Protein AF-A0A7S6N6P1-F1 (afdb_monomer_lite)

Structure (mmCIF, N/CA/C/O backbone):
data_AF-A0A7S6N6P1-F1
#
_entry.id   AF-A0A7S6N6P1-F1
#
loop_
_atom_site.group_PDB
_atom_site.id
_atom_site.type_symbol
_atom_site.label_atom_id
_atom_site.label_alt_id
_atom_site.label_comp_id
_atom_site.label_asym_id
_atom_site.label_entity_id
_atom_site.label_seq_id
_atom_site.pdbx_PDB_ins_code
_atom_site.Cartn_x
_atom_site.Cartn_y
_atom_site.Cartn_z
_atom_site.occupancy
_atom_site.B_iso_or_equiv
_atom_site.auth_seq_id
_atom_site.auth_comp_id
_atom_site.auth_asym_id
_atom_site.auth_atom_id
_atom_site.pdbx_PDB_model_num
ATOM 1 N N . MET A 1 1 ? 64.534 -23.344 -8.622 1.00 51.28 1 MET A N 1
ATOM 2 C CA . MET A 1 1 ? 63.284 -22.681 -8.185 1.00 51.28 1 MET A CA 1
ATOM 3 C C . MET A 1 1 ? 62.835 -21.665 -9.248 1.00 51.28 1 MET A C 1
ATOM 5 O O . MET A 1 1 ? 62.807 -20.479 -8.975 1.00 51.28 1 MET A O 1
ATOM 9 N N . GLN A 1 2 ? 62.538 -22.111 -10.480 1.00 52.94 2 GLN A N 1
ATOM 10 C CA . GLN A 1 2 ? 62.292 -21.199 -11.623 1.00 52.94 2 GLN A CA 1
ATOM 11 C C . GLN A 1 2 ? 61.165 -21.629 -12.586 1.00 52.94 2 GLN A C 1
ATOM 13 O O . GLN A 1 2 ? 60.888 -20.918 -13.539 1.00 52.94 2 GLN A O 1
ATOM 18 N N . TYR A 1 3 ? 60.455 -22.734 -12.321 1.00 47.97 3 TYR A N 1
ATOM 19 C CA . TYR A 1 3 ? 59.399 -23.247 -13.218 1.00 47.97 3 TYR A CA 1
ATOM 20 C C . TYR A 1 3 ? 57.965 -23.124 -12.672 1.00 47.97 3 TYR A C 1
ATOM 22 O O . TYR A 1 3 ? 57.020 -23.546 -13.329 1.00 47.97 3 TYR A O 1
ATOM 30 N N . ARG A 1 4 ? 57.766 -22.535 -11.482 1.00 48.69 4 ARG A N 1
ATOM 31 C CA . ARG A 1 4 ? 56.429 -22.423 -10.860 1.00 48.69 4 ARG A CA 1
ATOM 32 C C . ARG A 1 4 ? 55.654 -21.151 -11.230 1.00 48.69 4 ARG A C 1
ATOM 34 O O . ARG A 1 4 ? 54.441 -21.137 -11.074 1.00 48.69 4 ARG A O 1
ATOM 41 N N . SER A 1 5 ? 56.311 -20.123 -11.770 1.00 51.84 5 SER A N 1
ATOM 42 C CA . SER A 1 5 ? 55.660 -18.834 -12.067 1.00 51.84 5 SER A CA 1
ATOM 43 C C . SER A 1 5 ? 55.036 -18.751 -13.468 1.00 51.84 5 SER A C 1
ATOM 45 O O . SER A 1 5 ? 54.103 -17.982 -13.668 1.00 51.84 5 SER A O 1
ATOM 47 N N . ALA A 1 6 ? 55.491 -19.563 -14.430 1.00 49.00 6 ALA A N 1
ATOM 48 C CA . ALA A 1 6 ? 54.965 -19.537 -15.801 1.00 49.00 6 ALA A CA 1
ATOM 49 C C . ALA A 1 6 ? 53.585 -20.215 -15.933 1.00 49.00 6 ALA A C 1
ATOM 51 O O . ALA A 1 6 ? 52.746 -19.767 -16.710 1.00 49.00 6 ALA A O 1
ATOM 52 N N . PHE A 1 7 ? 53.311 -21.251 -15.129 1.00 46.47 7 PHE A N 1
ATOM 53 C CA . PHE A 1 7 ? 52.028 -21.966 -15.156 1.00 46.47 7 PHE A CA 1
ATOM 54 C C . PHE A 1 7 ? 50.865 -21.163 -14.549 1.00 46.47 7 PHE A C 1
ATOM 56 O O . PHE A 1 7 ? 49.731 -21.298 -15.000 1.00 46.47 7 PHE A O 1
ATOM 63 N N . ALA A 1 8 ? 51.135 -20.291 -13.572 1.00 48.41 8 ALA A N 1
ATOM 64 C CA . ALA A 1 8 ? 50.103 -19.459 -12.950 1.00 48.41 8 ALA A CA 1
ATOM 65 C C . ALA A 1 8 ? 49.612 -18.329 -13.878 1.00 48.41 8 ALA A C 1
ATOM 67 O O . ALA A 1 8 ? 48.424 -18.017 -13.891 1.00 48.41 8 ALA A O 1
ATOM 68 N N . LEU A 1 9 ? 50.496 -17.753 -14.702 1.00 46.38 9 LEU A N 1
ATOM 69 C CA . LEU A 1 9 ? 50.124 -16.704 -15.660 1.00 46.38 9 LEU A CA 1
ATOM 70 C C . LEU A 1 9 ? 49.294 -17.244 -16.836 1.00 46.38 9 LEU A C 1
ATOM 72 O O . LEU A 1 9 ? 48.315 -16.615 -17.231 1.00 46.38 9 LEU A O 1
ATOM 76 N N . LEU A 1 10 ? 49.620 -18.435 -17.347 1.00 47.56 10 LEU A N 1
ATOM 77 C CA . LEU A 1 10 ? 48.860 -19.081 -18.427 1.00 47.56 10 LEU A CA 1
ATOM 78 C C . LEU A 1 10 ? 47.441 -19.493 -17.995 1.00 47.56 10 LEU A C 1
ATOM 80 O O . LEU A 1 10 ? 46.499 -19.343 -18.773 1.00 47.56 10 LEU A O 1
ATOM 84 N N . ALA A 1 11 ? 47.263 -19.938 -16.747 1.00 47.00 11 ALA A N 1
ATOM 85 C CA . ALA A 1 11 ? 45.947 -20.282 -16.205 1.00 47.00 11 ALA A CA 1
ATOM 86 C C . ALA A 1 11 ? 45.034 -19.050 -16.025 1.00 47.00 11 ALA A C 1
ATOM 88 O O . ALA A 1 11 ? 43.846 -19.116 -16.342 1.00 47.00 11 ALA A O 1
ATOM 89 N N . CYS A 1 12 ? 45.577 -17.904 -15.595 1.00 48.59 12 CYS A N 1
ATOM 90 C CA . CYS A 1 12 ? 44.808 -16.659 -15.476 1.00 48.59 12 CYS A CA 1
ATOM 91 C C . CYS A 1 12 ? 44.392 -16.081 -16.840 1.00 48.59 12 CYS A C 1
ATOM 93 O O . CYS A 1 12 ? 43.272 -15.588 -16.977 1.00 48.59 12 CYS A O 1
ATOM 95 N N . CYS A 1 13 ? 45.238 -16.183 -17.871 1.00 50.12 13 CYS A N 1
ATOM 96 C CA . CYS A 1 13 ? 44.878 -15.748 -19.225 1.00 50.12 13 CYS A CA 1
ATOM 97 C C . CYS A 1 13 ? 43.788 -16.634 -19.859 1.00 50.12 13 CYS A C 1
ATOM 99 O O . CYS A 1 13 ? 42.895 -16.114 -20.527 1.00 50.12 13 CYS A O 1
ATOM 101 N N . ALA A 1 14 ? 43.804 -17.949 -19.608 1.00 49.19 14 ALA A N 1
ATOM 102 C CA . ALA A 1 14 ? 42.776 -18.871 -20.102 1.00 49.19 14 ALA A CA 1
ATOM 103 C C . ALA A 1 14 ? 41.404 -18.668 -19.418 1.00 49.19 14 ALA A C 1
ATOM 105 O O . ALA A 1 14 ? 40.362 -18.755 -20.070 1.00 49.19 14 ALA A O 1
ATOM 106 N N . LEU A 1 15 ? 41.388 -18.333 -18.122 1.00 49.72 15 LEU A N 1
ATOM 107 C CA . LEU A 1 15 ? 40.157 -17.995 -17.391 1.00 49.72 15 LEU A CA 1
ATOM 108 C C . LEU A 1 15 ? 39.587 -16.623 -17.799 1.00 49.72 15 LEU A C 1
ATOM 110 O O . LEU A 1 15 ? 38.373 -16.469 -17.912 1.00 49.72 15 LEU A O 1
ATOM 114 N N . GLY A 1 16 ? 40.442 -15.638 -18.093 1.00 48.47 16 GLY A N 1
ATOM 115 C CA . GLY A 1 16 ? 40.006 -14.333 -18.608 1.00 48.47 16 GLY A CA 1
ATOM 116 C C . GLY A 1 16 ? 39.408 -14.406 -20.019 1.00 48.47 16 GLY A C 1
ATOM 117 O O . GLY A 1 16 ? 38.375 -13.793 -20.285 1.00 48.47 16 GLY A O 1
ATOM 118 N N . ALA A 1 17 ? 40.011 -15.202 -20.909 1.00 51.53 17 ALA A N 1
ATOM 119 C CA . ALA A 1 17 ? 39.529 -15.379 -22.280 1.00 51.53 17 ALA A CA 1
ATOM 120 C C . ALA A 1 17 ? 38.186 -16.128 -22.349 1.00 51.53 17 ALA A C 1
ATOM 122 O O . ALA A 1 17 ? 37.328 -15.784 -23.159 1.00 51.53 17 ALA A O 1
ATOM 123 N N . THR A 1 18 ? 37.967 -17.111 -21.470 1.00 53.94 18 THR A N 1
ATOM 124 C CA . THR A 1 18 ? 36.693 -17.850 -21.393 1.00 53.94 18 THR A CA 1
ATOM 125 C C . THR A 1 18 ? 35.568 -17.016 -20.779 1.00 53.94 18 THR A C 1
ATOM 127 O O . THR A 1 18 ? 34.442 -17.086 -21.262 1.00 53.94 18 THR A O 1
ATOM 130 N N . ALA A 1 19 ? 35.857 -16.162 -19.791 1.00 54.03 19 ALA A N 1
ATOM 131 C CA . ALA A 1 19 ? 34.876 -15.225 -19.238 1.00 54.03 19 ALA A CA 1
ATOM 132 C C . ALA A 1 19 ? 34.473 -14.123 -20.238 1.00 54.03 19 ALA A C 1
ATOM 134 O O . ALA A 1 19 ? 33.308 -13.727 -20.290 1.00 54.03 19 ALA A O 1
ATOM 135 N N . TRP A 1 20 ? 35.413 -13.644 -21.060 1.00 50.78 20 TRP A N 1
ATOM 136 C CA . TRP A 1 20 ? 35.127 -12.658 -22.107 1.00 50.78 20 TRP A CA 1
ATOM 137 C C . TRP A 1 20 ? 34.336 -13.271 -23.273 1.00 50.78 20 TRP A C 1
ATOM 139 O O . TRP A 1 20 ? 33.313 -12.716 -23.670 1.00 50.78 20 TRP A O 1
ATOM 149 N N . ALA A 1 21 ? 34.711 -14.472 -23.723 1.00 53.72 21 ALA A N 1
ATOM 150 C CA . ALA A 1 21 ? 33.954 -15.219 -24.728 1.00 53.72 21 ALA A CA 1
ATOM 151 C C . ALA A 1 21 ? 32.547 -15.615 -24.239 1.00 53.72 21 ALA A C 1
ATOM 153 O O . ALA A 1 21 ? 31.596 -15.571 -25.012 1.00 53.72 21 ALA A O 1
ATOM 154 N N . ALA A 1 22 ? 32.375 -15.942 -22.952 1.00 55.41 22 ALA A N 1
ATOM 155 C CA . ALA A 1 22 ? 31.061 -16.206 -22.360 1.00 55.41 22 ALA A CA 1
ATOM 156 C C . ALA A 1 22 ? 30.189 -14.944 -22.250 1.00 55.41 22 ALA A C 1
ATOM 158 O O . ALA A 1 22 ? 28.965 -15.032 -22.337 1.00 55.41 22 ALA A O 1
ATOM 159 N N . ARG A 1 23 ? 30.805 -13.765 -22.086 1.00 50.94 23 ARG A N 1
ATOM 160 C CA . ARG A 1 23 ? 30.097 -12.486 -22.144 1.00 50.94 23 ARG A CA 1
ATOM 161 C C . ARG A 1 23 ? 29.624 -12.196 -23.565 1.00 50.94 23 ARG A C 1
ATOM 163 O O . ARG A 1 23 ? 28.469 -11.847 -23.701 1.00 50.94 23 ARG A O 1
ATOM 170 N N . GLU A 1 24 ? 30.444 -12.380 -24.599 1.00 51.44 24 GLU A N 1
ATOM 171 C CA . GLU A 1 24 ? 30.019 -12.161 -25.997 1.00 51.44 24 GLU A CA 1
ATOM 172 C C . GLU A 1 24 ? 29.054 -13.235 -26.526 1.00 51.44 24 GLU A C 1
ATOM 174 O O . GLU A 1 24 ? 28.204 -12.944 -27.361 1.00 51.44 24 GLU A O 1
ATOM 179 N N . ALA A 1 25 ? 29.134 -14.465 -26.012 1.00 55.97 25 ALA A N 1
ATOM 180 C CA . ALA A 1 25 ? 28.207 -15.548 -26.346 1.00 55.97 25 ALA A CA 1
ATOM 181 C C . ALA A 1 25 ? 26.903 -15.511 -25.531 1.00 55.97 25 ALA A C 1
ATOM 183 O O . ALA A 1 25 ? 26.011 -16.334 -25.753 1.00 55.97 25 ALA A O 1
ATOM 184 N N . SER A 1 26 ? 26.782 -14.591 -24.569 1.00 56.31 26 SER A N 1
ATOM 185 C CA . SER A 1 26 ? 25.543 -14.426 -23.824 1.00 56.31 26 SER A CA 1
ATOM 186 C C . SER A 1 26 ? 24.476 -13.862 -24.764 1.00 56.31 26 SER A C 1
ATOM 188 O O . SER A 1 26 ? 24.662 -12.765 -25.295 1.00 56.31 26 SER A O 1
ATOM 190 N N . PRO A 1 27 ? 23.310 -14.519 -24.915 1.00 54.06 27 PRO A N 1
ATOM 191 C CA . PRO A 1 27 ? 22.188 -13.929 -25.644 1.00 54.06 27 PRO A CA 1
ATOM 192 C C . PRO A 1 27 ? 21.700 -12.627 -24.984 1.00 54.06 27 PRO A C 1
ATOM 194 O O . PRO A 1 27 ? 20.915 -11.903 -25.583 1.00 54.06 27 PRO A O 1
ATOM 197 N N . PHE A 1 28 ? 22.192 -12.320 -23.774 1.00 55.31 28 PHE A N 1
ATOM 198 C CA . PHE A 1 28 ? 21.920 -11.104 -23.015 1.00 55.31 28 PHE A CA 1
ATOM 199 C C . PHE A 1 28 ? 22.955 -9.983 -23.217 1.00 55.31 28 PHE A C 1
ATOM 201 O O . PHE A 1 28 ? 22.869 -8.951 -22.554 1.00 55.31 28 PHE A O 1
ATOM 208 N N . ALA A 1 29 ? 23.952 -10.172 -24.084 1.00 50.88 29 ALA A N 1
ATOM 209 C CA . ALA A 1 29 ? 25.059 -9.240 -24.283 1.00 50.88 29 ALA A CA 1
ATOM 210 C C . ALA A 1 29 ? 25.226 -8.883 -25.766 1.00 50.88 29 ALA A C 1
ATOM 212 O O . ALA A 1 29 ? 26.251 -9.143 -26.386 1.00 50.88 29 ALA A O 1
ATOM 213 N N . GLY A 1 30 ? 24.197 -8.262 -26.335 1.00 52.91 30 GLY A N 1
ATOM 214 C CA . GLY A 1 30 ? 24.281 -7.576 -27.621 1.00 52.91 30 GLY A CA 1
ATOM 215 C C . GLY A 1 30 ? 23.981 -6.085 -27.444 1.00 52.91 30 GLY A C 1
ATOM 216 O O . GLY A 1 30 ? 23.193 -5.734 -26.561 1.00 52.91 30 GLY A O 1
ATOM 217 N N . PRO A 1 31 ? 24.555 -5.189 -28.266 1.00 49.19 31 PRO A N 1
ATOM 218 C CA . PRO A 1 31 ? 24.046 -3.827 -28.368 1.00 49.19 31 PRO A CA 1
ATOM 219 C C . PRO A 1 31 ? 22.553 -3.876 -28.733 1.00 49.19 31 PRO A C 1
ATOM 221 O O . PRO A 1 31 ? 22.182 -4.479 -29.737 1.00 49.19 31 PRO A O 1
ATOM 224 N N . GLY A 1 32 ? 21.697 -3.287 -27.894 1.00 57.69 32 GLY A N 1
ATOM 225 C CA . GLY A 1 32 ? 20.239 -3.279 -28.078 1.00 57.69 32 GLY A CA 1
ATOM 226 C C . GLY A 1 32 ? 19.489 -4.488 -27.506 1.00 57.69 32 GLY A C 1
ATOM 227 O O . GLY A 1 32 ? 18.260 -4.510 -27.566 1.00 57.69 32 GLY A O 1
ATOM 228 N N . PHE A 1 33 ? 20.177 -5.477 -26.921 1.00 59.62 33 PHE A N 1
ATOM 229 C CA . PHE A 1 33 ? 19.493 -6.500 -26.134 1.00 59.62 33 PHE A CA 1
ATOM 230 C C . PHE A 1 33 ? 19.201 -5.953 -24.733 1.00 59.62 33 PHE A C 1
ATOM 232 O O . PHE A 1 33 ? 20.106 -5.723 -23.930 1.00 59.62 33 PHE A O 1
ATOM 239 N N . HIS A 1 34 ? 17.919 -5.787 -24.432 1.00 65.62 34 HIS A N 1
ATOM 240 C CA . HIS A 1 34 ? 17.441 -5.357 -23.129 1.00 65.62 34 HIS A CA 1
ATOM 241 C C . HIS A 1 34 ? 16.536 -6.454 -22.561 1.00 65.62 34 HIS A C 1
ATOM 243 O O . HIS A 1 34 ? 15.416 -6.619 -23.054 1.00 65.62 34 HIS A O 1
ATOM 249 N N . PRO A 1 35 ? 17.000 -7.250 -21.574 1.00 69.12 35 PRO A N 1
ATOM 250 C CA . PRO A 1 35 ? 16.128 -8.207 -20.908 1.00 69.12 35 PRO A CA 1
ATOM 251 C C . PRO A 1 35 ? 14.844 -7.519 -20.416 1.00 69.12 35 PRO A C 1
ATOM 253 O O . PRO A 1 35 ? 14.867 -6.362 -19.991 1.00 69.12 35 PRO A O 1
ATOM 256 N N . ARG A 1 36 ? 13.707 -8.224 -20.458 1.00 68.44 36 ARG A N 1
ATOM 257 C CA . ARG A 1 36 ? 12.429 -7.675 -19.969 1.00 68.44 36 ARG A CA 1
ATOM 258 C C . ARG A 1 36 ? 12.597 -7.129 -18.548 1.00 68.44 36 ARG A C 1
ATOM 260 O O . ARG A 1 36 ? 13.154 -7.806 -17.688 1.00 68.44 36 ARG A O 1
ATOM 267 N N . GLY A 1 37 ? 12.142 -5.897 -18.330 1.00 69.44 37 GLY A N 1
ATOM 268 C CA . GLY A 1 37 ? 12.237 -5.203 -17.044 1.00 69.44 37 GLY A CA 1
ATOM 269 C C . GLY A 1 37 ? 13.596 -4.581 -16.711 1.00 69.44 37 GLY A C 1
ATOM 270 O O . GLY A 1 37 ? 13.707 -3.892 -15.700 1.00 69.44 37 GLY A O 1
ATOM 271 N N . SER A 1 38 ? 14.632 -4.753 -17.541 1.00 79.62 38 SER A N 1
ATOM 272 C CA . SER A 1 38 ? 15.948 -4.150 -17.286 1.00 79.62 38 SER A CA 1
ATOM 273 C C . SER A 1 38 ? 16.123 -2.764 -17.913 1.00 79.62 38 SER A C 1
ATOM 275 O O . SER A 1 38 ? 17.184 -2.162 -17.756 1.00 79.62 38 SER A O 1
ATOM 277 N N . TRP A 1 39 ? 15.139 -2.281 -18.676 1.00 84.12 39 TRP A N 1
ATOM 278 C CA . TRP A 1 39 ? 15.273 -1.079 -19.497 1.00 84.12 39 TRP A CA 1
ATOM 279 C C . TRP A 1 39 ? 13.966 -0.294 -19.575 1.00 84.12 39 TRP A C 1
ATOM 281 O O . TRP A 1 39 ? 12.891 -0.868 -19.749 1.00 84.12 39 TRP A O 1
ATOM 291 N N . SER A 1 40 ? 14.078 1.021 -19.406 1.00 88.38 40 SER A N 1
ATOM 292 C CA . SER A 1 40 ? 12.970 1.973 -19.506 1.00 88.38 40 SER A CA 1
ATOM 293 C C . SER A 1 40 ? 12.902 2.657 -20.871 1.00 88.38 40 SER A C 1
ATOM 295 O O . SER A 1 40 ? 11.832 3.127 -21.248 1.00 88.38 40 SER A O 1
ATOM 297 N N . GLY A 1 41 ? 14.023 2.725 -21.598 1.00 89.25 41 GLY A N 1
ATOM 298 C CA . GLY A 1 41 ? 14.156 3.529 -22.814 1.00 89.25 41 GLY A CA 1
ATOM 299 C C . GLY A 1 41 ? 14.605 4.973 -22.563 1.00 89.25 41 GLY A C 1
ATOM 300 O O . GLY A 1 41 ? 14.772 5.721 -23.521 1.00 89.25 41 GLY A O 1
ATOM 301 N N . PHE A 1 42 ? 14.808 5.369 -21.301 1.00 92.94 42 PHE A N 1
ATOM 302 C CA . PHE A 1 42 ? 15.134 6.739 -20.878 1.00 92.94 42 PHE A CA 1
ATOM 303 C C . PHE A 1 42 ? 16.438 6.836 -20.074 1.00 92.94 42 PHE A C 1
ATOM 305 O O . PHE A 1 42 ? 16.660 7.806 -19.355 1.00 92.94 42 PHE A O 1
ATOM 312 N N . GLU A 1 43 ? 17.301 5.831 -20.171 1.00 91.31 43 GLU A N 1
ATOM 313 C CA . GLU A 1 43 ? 18.579 5.758 -19.469 1.00 91.31 43 GLU A CA 1
ATOM 314 C C . GLU A 1 43 ? 19.466 6.947 -19.861 1.00 91.31 43 GLU A C 1
ATOM 316 O O . GLU A 1 43 ? 19.830 7.107 -21.025 1.00 91.31 43 GLU A O 1
ATOM 321 N N . GLY A 1 44 ? 19.805 7.792 -18.884 1.00 93.44 44 GLY A N 1
ATOM 322 C CA . GLY A 1 44 ? 20.551 9.037 -19.107 1.00 93.44 44 GLY A CA 1
ATOM 323 C C . GLY A 1 44 ? 19.696 10.223 -19.571 1.00 93.44 44 GLY A C 1
ATOM 324 O O . GLY A 1 44 ? 20.209 11.335 -19.678 1.00 93.44 44 GLY A O 1
ATOM 325 N N . HIS A 1 45 ? 18.399 10.008 -19.800 1.00 96.38 45 HIS A N 1
ATOM 326 C CA . HIS A 1 45 ? 17.412 11.010 -20.207 1.00 96.38 45 HIS A CA 1
ATOM 327 C C . HIS A 1 45 ? 16.320 11.217 -19.142 1.00 96.38 45 HIS A C 1
ATOM 329 O O . HIS A 1 45 ? 15.251 11.762 -19.425 1.00 96.38 45 HIS A O 1
ATOM 335 N N . GLU A 1 46 ? 16.559 10.814 -17.890 1.00 97.25 46 GLU A N 1
ATOM 336 C CA . GLU A 1 46 ? 15.537 10.865 -16.843 1.00 97.25 46 GLU A CA 1
ATOM 337 C C . GLU A 1 46 ? 15.093 12.304 -16.540 1.00 97.25 46 GLU A C 1
ATOM 339 O O . GLU A 1 46 ? 13.904 12.545 -16.355 1.00 97.25 46 GLU A O 1
ATOM 344 N N . ALA A 1 47 ? 15.991 13.293 -16.563 1.00 97.69 47 ALA A N 1
ATOM 345 C CA . ALA A 1 47 ? 15.598 14.696 -16.398 1.00 97.69 47 ALA A CA 1
ATOM 346 C C . ALA A 1 47 ? 14.624 15.176 -17.492 1.00 97.69 47 ALA A C 1
ATOM 348 O O . ALA A 1 47 ? 13.720 15.962 -17.208 1.00 97.69 47 ALA A O 1
ATOM 349 N N . GLU A 1 48 ? 14.795 14.724 -18.737 1.00 98.06 48 GLU A N 1
ATOM 350 C CA . GLU A 1 48 ? 13.920 15.083 -19.860 1.00 98.06 48 GLU A CA 1
ATOM 351 C C . GLU A 1 48 ? 12.561 14.394 -19.737 1.00 98.06 48 GLU A C 1
ATOM 353 O O . GLU A 1 48 ? 11.527 15.056 -19.858 1.00 98.06 48 GLU A O 1
ATOM 358 N N . LEU A 1 49 ? 12.559 13.102 -19.392 1.00 98.06 49 LEU A N 1
ATOM 359 C CA . LEU A 1 49 ? 11.344 12.358 -19.061 1.00 98.06 49 LEU A CA 1
ATOM 360 C C . LEU A 1 49 ? 10.575 13.044 -17.926 1.00 98.06 49 LEU A C 1
ATOM 362 O O . LEU A 1 49 ? 9.376 13.286 -18.038 1.00 98.06 49 LEU A O 1
ATOM 366 N N . GLY A 1 50 ? 11.267 13.414 -16.849 1.00 97.81 50 GLY A N 1
ATOM 367 C CA . GLY A 1 50 ? 10.673 14.099 -15.709 1.00 97.81 50 GLY A CA 1
ATOM 368 C C . GLY A 1 50 ? 10.062 15.448 -16.072 1.00 97.81 50 GLY A C 1
ATOM 369 O O . GLY A 1 50 ? 8.944 15.733 -15.655 1.00 97.81 50 GLY A O 1
ATOM 370 N N . LYS A 1 51 ? 10.737 16.255 -16.900 1.00 98.00 51 LYS A N 1
ATOM 371 C CA . LYS A 1 51 ? 10.183 17.520 -17.419 1.00 98.00 51 LYS A CA 1
ATOM 372 C C . LYS A 1 51 ? 8.908 17.288 -18.228 1.00 98.00 51 LYS A C 1
ATOM 374 O O . LYS A 1 51 ? 7.923 17.999 -18.031 1.00 98.00 51 LYS A O 1
ATOM 379 N N . ALA A 1 52 ? 8.915 16.296 -19.118 1.00 98.06 52 ALA A N 1
ATOM 380 C CA . ALA A 1 52 ? 7.759 15.966 -19.945 1.00 98.06 52 ALA A CA 1
ATOM 381 C C . ALA A 1 52 ? 6.567 15.502 -19.094 1.00 98.06 52 ALA A C 1
ATOM 383 O O . ALA A 1 52 ? 5.446 15.968 -19.294 1.00 98.06 52 ALA A O 1
ATOM 384 N N . VAL A 1 53 ? 6.812 14.644 -18.101 1.00 97.75 53 VAL A N 1
ATOM 385 C CA . VAL A 1 53 ? 5.773 14.157 -17.184 1.00 97.75 53 VAL A CA 1
ATOM 386 C C . VAL A 1 53 ? 5.259 15.277 -16.284 1.00 97.75 53 VAL A C 1
ATOM 388 O O . VAL A 1 53 ? 4.050 15.418 -16.144 1.00 97.75 53 VAL A O 1
ATOM 391 N N . ALA A 1 54 ? 6.133 16.118 -15.724 1.00 96.62 54 ALA A N 1
ATOM 392 C CA . ALA A 1 54 ? 5.726 17.273 -14.923 1.00 96.62 54 ALA A CA 1
ATOM 393 C C . ALA A 1 54 ? 4.809 18.214 -15.718 1.00 96.62 54 ALA A C 1
ATOM 395 O O . ALA A 1 54 ? 3.776 18.653 -15.213 1.00 96.62 54 ALA A O 1
ATOM 396 N N . LYS A 1 55 ? 5.145 18.465 -16.990 1.00 95.69 55 LYS A N 1
ATOM 397 C CA . LYS A 1 55 ? 4.287 19.233 -17.893 1.00 95.69 55 LYS A CA 1
ATOM 398 C C . LYS A 1 55 ? 2.935 18.543 -18.093 1.00 95.69 55 LYS A C 1
ATOM 400 O O . LYS A 1 55 ? 1.904 19.187 -17.932 1.00 95.69 55 LYS A O 1
ATOM 405 N N . ALA A 1 56 ? 2.937 17.248 -18.407 1.00 96.50 56 ALA A N 1
ATOM 406 C CA . ALA A 1 56 ? 1.709 16.489 -18.624 1.00 96.50 56 ALA A CA 1
ATOM 407 C C . ALA A 1 56 ? 0.799 16.499 -17.385 1.00 96.50 56 ALA A C 1
ATOM 409 O O . ALA A 1 56 ? -0.404 16.695 -17.527 1.00 96.50 56 ALA A O 1
ATOM 410 N N . ILE A 1 57 ? 1.367 16.357 -16.179 1.00 95.75 57 ILE A N 1
ATOM 411 C CA . ILE A 1 57 ? 0.634 16.454 -14.908 1.00 95.75 57 ILE A CA 1
ATOM 412 C C . ILE A 1 57 ? -0.092 17.799 -14.812 1.00 95.75 57 ILE A C 1
ATOM 414 O O . ILE A 1 57 ? -1.281 17.819 -14.510 1.00 95.75 57 ILE A O 1
ATOM 418 N N . LEU A 1 58 ? 0.591 18.913 -15.090 1.00 93.44 58 LEU A N 1
ATOM 419 C CA . LEU A 1 58 ? -0.016 20.247 -15.033 1.00 93.44 58 LEU A CA 1
ATOM 420 C C . LEU A 1 58 ? -1.071 20.469 -16.126 1.00 93.44 58 LEU A C 1
ATOM 422 O O . LEU A 1 58 ? -2.084 21.107 -15.853 1.00 93.44 58 LEU A O 1
ATOM 426 N N . ASP A 1 59 ? -0.855 19.934 -17.331 1.00 94.31 59 ASP A N 1
ATOM 427 C CA . ASP A 1 59 ? -1.784 20.075 -18.460 1.00 94.31 59 ASP A CA 1
ATOM 428 C C . ASP A 1 59 ? -3.127 19.363 -18.206 1.00 94.31 59 ASP A C 1
ATOM 430 O O . ASP A 1 59 ? -4.173 19.853 -18.632 1.00 94.31 59 ASP A O 1
ATOM 434 N N . VAL A 1 60 ? -3.108 18.203 -17.535 1.00 95.69 60 VAL A N 1
ATOM 435 C CA . VAL A 1 60 ? -4.315 17.389 -17.281 1.00 95.69 60 VAL A CA 1
ATOM 436 C C . VAL A 1 60 ? -4.914 17.600 -15.892 1.00 95.69 60 VAL A C 1
ATOM 438 O O . VAL A 1 60 ? -6.014 17.113 -15.618 1.00 95.69 60 VAL A O 1
ATOM 441 N N . ALA A 1 61 ? -4.206 18.291 -14.996 1.00 92.94 61 ALA A N 1
ATOM 442 C CA . ALA A 1 61 ? -4.690 18.541 -13.649 1.00 92.94 61 ALA A CA 1
ATOM 443 C C . ALA A 1 61 ? -6.008 19.335 -13.697 1.00 92.94 61 ALA A C 1
ATOM 445 O O . ALA A 1 61 ? -6.072 20.393 -14.323 1.00 92.94 61 ALA A O 1
ATOM 446 N N . PRO A 1 62 ? -7.059 18.900 -12.976 1.00 92.50 62 PRO A N 1
ATOM 447 C CA . PRO A 1 62 ? -8.334 19.618 -12.959 1.00 92.50 62 PRO A CA 1
ATOM 448 C C . PRO A 1 62 ? -8.196 21.019 -12.349 1.00 92.50 62 PRO A C 1
ATOM 450 O O . PRO A 1 62 ? -8.997 21.908 -12.635 1.00 92.50 62 PRO A O 1
ATOM 453 N N . LYS A 1 63 ? -7.194 21.207 -11.480 1.00 92.00 63 LYS A N 1
ATOM 454 C CA . LYS A 1 63 ? -6.796 22.492 -10.909 1.00 92.00 63 LYS A CA 1
ATOM 455 C C . LYS A 1 63 ? -5.276 22.518 -10.734 1.00 92.00 63 LYS A C 1
ATOM 457 O O . LYS A 1 63 ? -4.735 21.547 -10.202 1.00 92.00 63 LYS A O 1
ATOM 462 N N . PRO A 1 64 ? -4.598 23.618 -11.096 1.00 84.69 64 PRO A N 1
ATOM 463 C CA . PRO A 1 64 ? -3.200 23.813 -10.739 1.00 84.69 64 PRO A CA 1
ATOM 464 C C . PRO A 1 64 ? -3.032 23.807 -9.217 1.00 84.69 64 PRO A C 1
ATOM 466 O O . PRO A 1 64 ? -3.789 24.465 -8.501 1.00 84.69 64 PRO A O 1
ATOM 469 N N . ALA A 1 65 ? -2.037 23.072 -8.728 1.00 89.12 65 ALA A N 1
ATOM 470 C CA . ALA A 1 65 ? -1.722 22.967 -7.309 1.00 89.12 65 ALA A CA 1
ATOM 471 C C . ALA A 1 65 ? -0.205 22.921 -7.119 1.00 89.12 65 ALA A C 1
ATOM 473 O O . ALA A 1 65 ? 0.513 22.349 -7.940 1.00 89.12 65 ALA A O 1
ATOM 474 N N . ARG A 1 66 ? 0.288 23.512 -6.027 1.00 89.31 66 ARG A N 1
ATOM 475 C CA . ARG A 1 66 ? 1.729 23.577 -5.731 1.00 89.31 66 ARG A CA 1
ATOM 476 C C . ARG A 1 66 ? 2.324 22.184 -5.530 1.00 89.31 66 ARG A C 1
ATOM 478 O O . ARG A 1 66 ? 3.478 21.941 -5.850 1.00 89.31 66 ARG A O 1
ATOM 485 N N . GLU A 1 67 ? 1.527 21.263 -5.008 1.00 88.88 67 GLU A N 1
ATOM 486 C CA . GLU A 1 67 ? 1.880 19.866 -4.763 1.00 88.88 67 GLU A CA 1
ATOM 487 C C . GLU A 1 67 ? 2.177 19.103 -6.063 1.00 88.88 67 GLU A C 1
ATOM 489 O O . GLU A 1 67 ? 2.882 18.096 -6.029 1.00 88.88 67 GLU A O 1
ATOM 494 N N . LEU A 1 68 ? 1.671 19.601 -7.197 1.00 91.19 68 LEU A N 1
ATOM 495 C CA . LEU A 1 68 ? 1.886 19.052 -8.536 1.00 91.19 68 LEU A CA 1
ATOM 496 C C . LEU A 1 68 ? 3.071 19.705 -9.266 1.00 91.19 68 LEU A C 1
ATOM 498 O O . LEU A 1 68 ? 3.376 19.321 -10.393 1.00 91.19 68 LEU A O 1
ATOM 502 N N . ASP A 1 69 ? 3.742 20.681 -8.646 1.00 92.06 69 ASP A N 1
ATOM 503 C CA . ASP A 1 69 ? 4.928 21.321 -9.207 1.00 92.06 69 ASP A CA 1
ATOM 504 C C . ASP A 1 69 ? 6.193 20.504 -8.890 1.00 92.06 69 ASP A C 1
ATOM 506 O O . ASP A 1 69 ? 6.583 20.295 -7.733 1.00 92.06 69 ASP A O 1
ATOM 510 N N . PHE A 1 70 ? 6.852 20.037 -9.947 1.00 95.38 70 PHE A N 1
ATOM 511 C CA . PHE A 1 70 ? 8.096 19.271 -9.884 1.00 95.38 70 PHE A CA 1
ATOM 512 C C . PHE A 1 70 ? 9.321 20.075 -10.336 1.00 95.38 70 PHE A C 1
ATOM 514 O O . PHE A 1 70 ? 10.373 19.479 -10.560 1.00 95.38 70 PHE A O 1
ATOM 521 N N . THR A 1 71 ? 9.219 21.404 -10.429 1.00 94.69 71 THR A N 1
ATOM 522 C CA . THR A 1 71 ? 10.353 22.280 -10.753 1.00 94.69 71 THR A CA 1
ATOM 523 C C . THR A 1 71 ? 11.533 22.015 -9.812 1.00 94.69 71 THR A C 1
ATOM 525 O O . THR A 1 71 ? 11.391 22.031 -8.587 1.00 94.69 71 THR A O 1
ATOM 528 N N . GLY A 1 72 ? 12.707 21.733 -10.381 1.00 96.00 72 GLY A N 1
ATOM 529 C CA . GLY A 1 72 ? 13.925 21.375 -9.644 1.00 96.00 72 GLY A CA 1
ATOM 530 C C 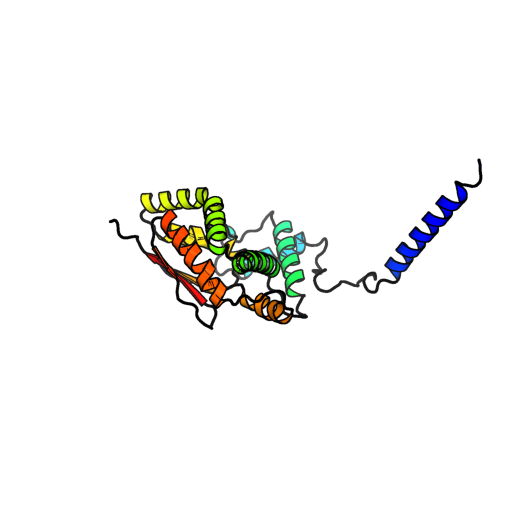. GLY A 1 72 ? 13.967 19.934 -9.112 1.00 96.00 72 GLY A C 1
ATOM 531 O O . GLY A 1 72 ? 14.938 19.555 -8.455 1.00 96.00 72 GLY A O 1
ATOM 532 N N . ARG A 1 73 ? 12.936 19.120 -9.374 1.00 96.69 73 ARG A N 1
ATOM 533 C CA . ARG A 1 73 ? 12.831 17.693 -9.002 1.00 96.69 73 ARG A CA 1
ATOM 534 C C . ARG A 1 73 ? 12.599 16.787 -10.212 1.00 96.69 73 ARG A C 1
ATOM 536 O O . ARG A 1 73 ? 12.210 15.631 -10.061 1.00 96.69 73 ARG A O 1
ATOM 543 N N . GLU A 1 74 ? 12.851 17.280 -11.416 1.00 97.62 74 GLU A N 1
ATOM 544 C CA . GLU A 1 74 ? 12.538 16.584 -12.660 1.00 97.62 74 GLU A CA 1
ATOM 545 C C . GLU A 1 74 ? 13.354 15.300 -12.799 1.00 97.62 74 GLU A C 1
ATOM 547 O O . GLU A 1 74 ? 12.799 14.262 -13.135 1.00 97.62 74 GLU A O 1
ATOM 552 N N . GLN A 1 75 ? 14.641 15.321 -12.437 1.00 97.81 75 GLN A N 1
ATOM 553 C CA . GLN A 1 75 ? 15.467 14.108 -12.411 1.00 97.81 75 GLN A CA 1
ATOM 554 C C . GLN A 1 75 ? 14.850 13.017 -11.519 1.00 97.81 75 GLN A C 1
ATOM 556 O O . GLN A 1 75 ? 14.788 11.855 -11.913 1.00 97.81 75 GLN A O 1
ATOM 561 N N . GLN A 1 76 ? 14.367 13.390 -10.329 1.00 97.31 76 GLN A N 1
ATOM 562 C CA . GLN A 1 76 ? 13.755 12.452 -9.388 1.00 97.31 76 GLN A CA 1
ATOM 563 C C . GLN A 1 76 ? 12.437 11.891 -9.939 1.00 97.31 76 GLN A C 1
ATOM 565 O O . GLN A 1 76 ? 12.213 10.681 -9.884 1.00 97.31 76 GLN A O 1
ATOM 570 N N . LEU A 1 77 ? 11.579 12.755 -10.494 1.00 97.50 77 LEU A N 1
ATOM 571 C CA . LEU A 1 77 ? 10.329 12.332 -11.126 1.00 97.50 77 LEU A CA 1
ATOM 572 C C . LEU A 1 77 ? 10.602 11.377 -12.295 1.00 97.50 77 LEU A C 1
ATOM 574 O O . LEU A 1 77 ? 9.986 10.318 -12.379 1.00 97.50 77 LEU A O 1
ATOM 578 N N . GLY A 1 78 ? 11.567 11.710 -13.151 1.00 97.88 78 GLY A N 1
ATOM 579 C CA . GLY A 1 78 ? 11.966 10.881 -14.282 1.00 97.88 78 GLY A CA 1
ATOM 580 C C . GLY A 1 78 ? 12.487 9.509 -13.874 1.00 97.88 78 GLY A C 1
ATOM 581 O O . GLY A 1 78 ? 12.078 8.509 -14.452 1.00 97.88 78 GLY A O 1
ATOM 582 N N . GLN A 1 79 ? 13.318 9.427 -12.834 1.00 97.38 79 GLN A N 1
ATOM 583 C CA . GLN A 1 79 ? 13.781 8.144 -12.291 1.00 97.38 79 GLN A CA 1
ATOM 584 C C . GLN A 1 79 ? 12.629 7.291 -11.743 1.00 9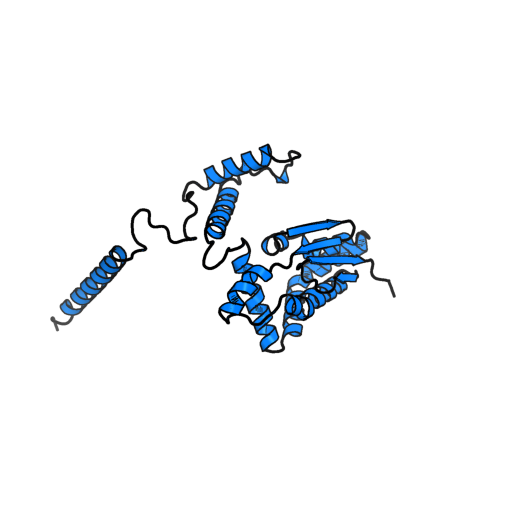7.38 79 GLN A C 1
ATOM 586 O O . GLN A 1 79 ? 12.610 6.071 -11.940 1.00 97.38 79 GLN A O 1
ATOM 591 N N . GLY A 1 80 ? 11.659 7.925 -11.078 1.00 95.62 80 GLY A N 1
ATOM 592 C CA . GLY A 1 80 ? 10.440 7.264 -10.616 1.00 95.62 80 GLY A CA 1
ATOM 593 C C . GLY A 1 80 ? 9.633 6.688 -11.780 1.00 95.62 80 GLY A C 1
ATOM 594 O O . GLY A 1 80 ? 9.338 5.495 -11.796 1.00 95.62 80 GLY A O 1
ATOM 595 N N . VAL A 1 81 ? 9.356 7.504 -12.800 1.00 96.88 81 VAL A N 1
ATOM 596 C CA . VAL A 1 81 ? 8.601 7.087 -13.994 1.00 96.88 81 VAL A CA 1
ATOM 597 C C . VAL A 1 81 ? 9.343 5.999 -14.771 1.00 96.88 81 VAL A C 1
ATOM 599 O O . VAL A 1 81 ? 8.737 5.001 -15.145 1.00 96.88 81 VAL A O 1
ATOM 602 N N . ALA A 1 82 ? 10.658 6.124 -14.953 1.00 95.31 82 ALA A N 1
ATOM 603 C CA . ALA A 1 82 ? 11.479 5.099 -15.596 1.00 95.31 82 ALA A CA 1
ATOM 604 C C . ALA A 1 82 ? 11.408 3.756 -14.852 1.00 95.31 82 ALA A C 1
ATOM 606 O O . ALA A 1 82 ? 11.399 2.690 -15.468 1.00 95.31 82 ALA A O 1
ATOM 607 N N . THR A 1 83 ? 11.325 3.793 -13.521 1.00 94.31 83 THR A N 1
ATOM 608 C CA . THR A 1 83 ? 11.141 2.590 -12.702 1.00 94.31 83 THR A CA 1
ATOM 609 C C . THR A 1 83 ? 9.757 1.982 -12.903 1.00 94.31 83 THR A C 1
ATOM 611 O O . THR A 1 83 ? 9.670 0.779 -13.121 1.00 94.31 83 THR A O 1
ATOM 614 N N . VAL A 1 84 ? 8.699 2.798 -12.932 1.00 93.94 84 VAL A N 1
ATOM 615 C CA . VAL A 1 84 ? 7.341 2.334 -13.262 1.00 93.94 84 VAL A CA 1
ATOM 616 C C . VAL A 1 84 ? 7.304 1.684 -14.647 1.00 93.94 84 VAL A C 1
ATOM 618 O O . VAL A 1 84 ? 6.778 0.585 -14.777 1.00 93.94 84 VAL A O 1
ATOM 621 N N . ILE A 1 85 ? 7.923 2.298 -15.662 1.00 93.25 85 ILE A N 1
ATOM 622 C CA . ILE A 1 85 ? 8.008 1.734 -17.018 1.00 93.25 85 ILE A CA 1
ATOM 623 C C . ILE A 1 85 ? 8.701 0.369 -16.993 1.00 93.25 85 ILE A C 1
ATOM 625 O O . ILE A 1 85 ? 8.176 -0.593 -17.548 1.00 93.25 85 ILE A O 1
ATOM 629 N N . ARG A 1 86 ? 9.852 0.254 -16.315 1.00 91.44 86 ARG A N 1
ATOM 630 C CA . ARG A 1 86 ? 10.558 -1.030 -16.174 1.00 91.44 86 ARG A CA 1
ATOM 631 C C . ARG A 1 86 ? 9.669 -2.105 -15.561 1.00 91.44 86 ARG A C 1
ATOM 633 O O . ARG A 1 86 ? 9.658 -3.218 -16.072 1.00 91.44 86 ARG A O 1
ATOM 640 N N . THR A 1 87 ? 8.924 -1.775 -14.510 1.00 91.62 87 THR A N 1
ATOM 641 C CA . THR A 1 87 ? 8.031 -2.728 -13.844 1.00 91.62 87 THR A CA 1
ATOM 642 C C . THR A 1 87 ? 6.865 -3.133 -14.742 1.00 91.62 87 THR A C 1
ATOM 644 O O . THR A 1 87 ? 6.651 -4.322 -14.964 1.00 91.62 87 THR A O 1
ATOM 647 N N . LEU A 1 88 ? 6.143 -2.162 -15.306 1.00 90.88 88 LEU A N 1
ATOM 648 C CA . LEU A 1 88 ? 4.939 -2.423 -16.098 1.00 90.88 88 LEU A CA 1
ATOM 649 C C . LEU A 1 88 ? 5.237 -3.102 -17.443 1.00 90.88 88 LEU A C 1
ATOM 651 O O . LEU A 1 88 ? 4.382 -3.822 -17.950 1.00 90.88 88 LEU A O 1
ATOM 655 N N . ASN A 1 89 ? 6.451 -2.940 -17.983 1.00 89.06 89 ASN A N 1
ATOM 656 C CA . ASN A 1 89 ? 6.919 -3.653 -19.178 1.00 89.06 89 ASN A CA 1
ATOM 657 C C . ASN A 1 89 ? 7.144 -5.163 -18.946 1.00 89.06 89 ASN A C 1
ATOM 659 O O . ASN A 1 89 ? 7.435 -5.887 -19.900 1.00 89.06 89 ASN A O 1
ATOM 663 N N . VAL A 1 90 ? 7.062 -5.654 -17.702 1.00 86.19 90 VAL A N 1
ATOM 664 C CA . VAL A 1 90 ? 7.119 -7.090 -17.394 1.00 86.19 90 VAL A CA 1
ATOM 665 C C . VAL A 1 90 ? 5.702 -7.641 -17.237 1.00 86.19 90 VAL A C 1
ATOM 667 O O . VAL A 1 90 ? 5.127 -7.661 -16.149 1.00 86.19 90 VAL A O 1
ATOM 670 N N . ASP A 1 91 ? 5.163 -8.142 -18.342 1.00 85.00 91 ASP A N 1
ATOM 671 C CA . ASP A 1 91 ? 3.806 -8.690 -18.456 1.00 85.00 91 ASP A CA 1
ATOM 672 C C . ASP A 1 91 ? 3.744 -10.230 -18.413 1.00 85.00 91 ASP A C 1
ATOM 674 O O . ASP A 1 91 ? 2.669 -10.831 -18.394 1.00 85.00 91 ASP A O 1
ATOM 678 N N . SER A 1 92 ? 4.902 -10.897 -18.385 1.00 82.25 92 SER A N 1
ATOM 679 C CA . SER A 1 92 ? 5.013 -12.355 -18.388 1.00 82.25 92 SER A CA 1
ATOM 680 C C . SER A 1 92 ? 6.126 -12.836 -17.439 1.00 82.25 92 SER A C 1
ATOM 682 O O . SER A 1 92 ? 7.205 -12.238 -17.403 1.00 82.25 92 SER A O 1
ATOM 684 N N . PRO A 1 93 ? 5.894 -13.923 -16.666 1.00 83.50 93 PRO A N 1
ATOM 685 C CA . PRO A 1 93 ? 4.751 -14.846 -16.756 1.00 83.50 93 PRO A CA 1
ATOM 686 C C . PRO A 1 93 ? 3.424 -14.314 -16.185 1.00 83.50 93 PRO A C 1
ATOM 688 O O . PRO A 1 93 ? 2.403 -14.971 -16.353 1.00 83.50 93 PRO A O 1
ATOM 691 N N . TYR A 1 94 ? 3.417 -13.136 -15.561 1.00 87.38 94 TYR A N 1
ATOM 692 C CA . TYR A 1 94 ? 2.207 -12.408 -15.178 1.00 87.38 94 TYR A CA 1
ATOM 693 C C . TYR A 1 94 ? 2.473 -10.895 -15.203 1.00 87.38 94 TYR A C 1
ATOM 695 O O . TYR A 1 94 ? 3.632 -10.468 -15.211 1.00 87.38 94 TYR A O 1
ATOM 703 N N . GLN A 1 95 ? 1.399 -10.105 -15.185 1.00 90.81 95 GLN A N 1
ATOM 704 C CA . GLN A 1 95 ? 1.469 -8.649 -15.097 1.00 90.81 95 GLN A CA 1
ATOM 705 C C . GLN A 1 95 ? 1.990 -8.220 -13.725 1.00 90.81 95 GLN A C 1
ATOM 707 O O . GLN A 1 95 ? 1.320 -8.451 -12.721 1.00 90.81 95 GLN A O 1
ATOM 712 N N . HIS A 1 96 ? 3.159 -7.582 -13.696 1.00 91.00 96 HIS A N 1
ATOM 713 C CA . HIS A 1 96 ? 3.679 -6.980 -12.472 1.00 91.00 96 HIS A CA 1
ATOM 714 C C . HIS A 1 96 ? 2.956 -5.667 -12.166 1.00 91.00 96 HIS A C 1
ATOM 716 O O . HIS A 1 96 ? 2.680 -4.870 -13.071 1.00 91.00 96 HIS A O 1
ATOM 722 N N . GLU A 1 97 ? 2.697 -5.444 -10.882 1.00 91.88 97 GLU A N 1
ATOM 723 C CA . GLU A 1 97 ? 2.208 -4.187 -10.322 1.00 91.88 97 GLU A CA 1
ATOM 724 C C . GLU A 1 97 ? 3.382 -3.390 -9.733 1.00 91.88 97 GLU A C 1
ATOM 726 O O . GLU A 1 97 ? 4.477 -3.911 -9.494 1.00 91.88 97 GLU A O 1
ATOM 731 N N . THR A 1 98 ? 3.201 -2.087 -9.522 1.00 92.56 98 THR A N 1
ATOM 732 C CA . THR A 1 98 ? 4.318 -1.203 -9.131 1.00 92.56 98 THR A CA 1
ATOM 733 C C . THR A 1 98 ? 4.844 -1.474 -7.717 1.00 92.56 98 THR A C 1
ATOM 735 O O . THR A 1 98 ? 5.990 -1.151 -7.396 1.00 92.56 98 THR A O 1
ATOM 738 N N . ASN A 1 99 ? 4.021 -2.120 -6.896 1.00 93.50 99 ASN A N 1
ATOM 739 C CA . ASN A 1 99 ? 4.248 -2.497 -5.504 1.00 93.50 99 ASN A CA 1
ATOM 740 C C . ASN A 1 99 ? 4.707 -3.963 -5.327 1.00 93.50 99 ASN A C 1
ATOM 742 O O . ASN A 1 99 ? 4.950 -4.383 -4.195 1.00 93.50 99 ASN A O 1
ATOM 746 N N . ASP A 1 100 ? 4.855 -4.742 -6.406 1.00 93.31 100 ASP A N 1
ATOM 747 C CA . ASP A 1 100 ? 5.052 -6.200 -6.383 1.00 93.31 100 ASP A CA 1
ATOM 748 C C . ASP A 1 100 ? 6.148 -6.664 -5.412 1.00 93.31 100 ASP 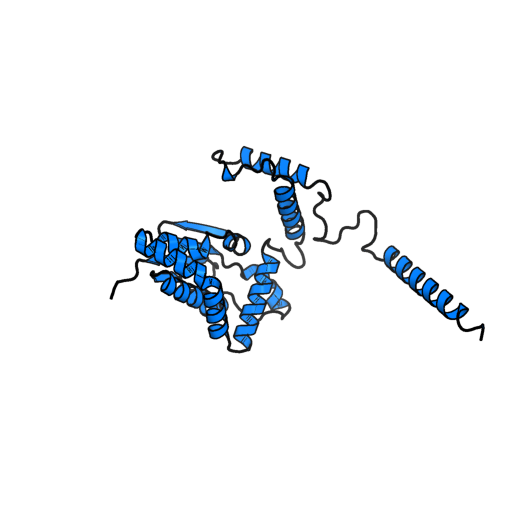A C 1
ATOM 750 O O . ASP A 1 100 ? 5.990 -7.641 -4.677 1.00 93.31 100 ASP A O 1
ATOM 754 N N . ALA A 1 101 ? 7.289 -5.970 -5.414 1.00 93.38 101 ALA A N 1
ATOM 755 C CA . ALA A 1 101 ? 8.427 -6.308 -4.563 1.00 93.38 101 ALA A CA 1
ATOM 756 C C . ALA A 1 101 ? 8.104 -6.122 -3.073 1.00 93.38 101 ALA A C 1
ATOM 758 O O . ALA A 1 101 ? 8.449 -6.977 -2.254 1.00 93.38 101 ALA A O 1
ATOM 759 N N . LEU A 1 102 ? 7.409 -5.033 -2.732 1.00 94.88 102 LEU A N 1
ATOM 760 C CA . LEU A 1 102 ? 6.963 -4.758 -1.370 1.00 94.88 102 LEU A CA 1
ATOM 761 C C . LEU A 1 102 ? 5.905 -5.781 -0.940 1.00 94.88 102 LEU A C 1
ATOM 763 O O . LEU A 1 102 ? 6.035 -6.373 0.128 1.00 94.88 102 LEU A O 1
ATOM 767 N N . VAL A 1 103 ? 4.929 -6.063 -1.808 1.00 96.50 103 VAL A N 1
ATOM 768 C CA . VAL A 1 103 ? 3.891 -7.078 -1.582 1.00 96.50 103 VAL A CA 1
ATOM 769 C C . VAL A 1 103 ? 4.513 -8.449 -1.312 1.00 96.50 103 VAL A C 1
ATOM 771 O O . VAL A 1 103 ? 4.183 -9.075 -0.308 1.00 96.50 103 VAL A O 1
ATOM 774 N N . LYS A 1 104 ? 5.460 -8.907 -2.141 1.00 96.38 104 LYS A N 1
ATOM 775 C CA . LYS A 1 104 ? 6.158 -10.192 -1.939 1.00 96.38 104 LYS A CA 1
ATOM 776 C C . LYS A 1 104 ? 6.909 -10.240 -0.613 1.00 96.38 104 LYS A C 1
ATOM 778 O O . LYS A 1 104 ? 6.845 -11.248 0.083 1.00 96.38 104 LYS A O 1
ATOM 783 N N . MET A 1 105 ? 7.604 -9.163 -0.249 1.00 97.38 105 MET A N 1
ATOM 784 C CA . MET A 1 105 ? 8.300 -9.090 1.036 1.00 97.38 105 MET A CA 1
ATOM 785 C C . MET A 1 105 ? 7.315 -9.195 2.208 1.00 97.38 105 MET A C 1
ATOM 787 O O . MET A 1 105 ? 7.556 -9.963 3.138 1.00 97.38 105 MET A O 1
ATOM 791 N N . THR A 1 106 ? 6.186 -8.483 2.146 1.00 96.44 106 THR A N 1
ATOM 792 C CA . THR A 1 106 ? 5.128 -8.555 3.162 1.00 96.44 106 THR A CA 1
ATOM 793 C C . THR A 1 106 ? 4.498 -9.948 3.237 1.00 96.44 106 THR A C 1
ATOM 795 O O . THR A 1 106 ? 4.317 -10.467 4.333 1.00 96.44 106 THR A O 1
ATOM 798 N N . LEU A 1 107 ? 4.218 -10.590 2.100 1.00 98.25 107 LEU A N 1
ATOM 799 C CA . LEU A 1 107 ? 3.673 -11.951 2.057 1.00 98.25 107 LEU A CA 1
ATOM 800 C C . LEU A 1 107 ? 4.632 -12.982 2.661 1.00 98.25 107 LEU A C 1
ATOM 802 O O . LEU A 1 107 ? 4.196 -13.804 3.464 1.00 98.25 107 LEU A O 1
ATOM 806 N N . ASN A 1 108 ? 5.928 -12.898 2.344 1.00 98.19 108 ASN A N 1
ATOM 807 C CA . ASN A 1 108 ? 6.951 -13.757 2.945 1.00 98.19 108 ASN A CA 1
ATOM 808 C C . ASN A 1 108 ? 6.970 -13.608 4.472 1.00 98.19 108 ASN A C 1
ATOM 810 O O . ASN A 1 108 ? 7.055 -14.602 5.192 1.00 98.19 108 ASN A O 1
ATOM 814 N N . TYR A 1 109 ? 6.881 -12.369 4.963 1.00 97.44 109 TYR A N 1
ATOM 815 C CA . TYR A 1 109 ? 6.891 -12.073 6.392 1.00 97.44 109 TYR A CA 1
ATOM 816 C C . TYR A 1 109 ? 5.652 -12.626 7.109 1.00 97.44 109 TYR A C 1
ATOM 818 O O . TYR A 1 109 ? 5.788 -13.344 8.099 1.00 97.44 109 TYR A O 1
ATOM 826 N N . ILE A 1 110 ? 4.456 -12.379 6.561 1.00 98.44 110 ILE A N 1
ATOM 827 C CA . ILE A 1 110 ? 3.194 -12.890 7.117 1.00 98.44 110 ILE A CA 1
ATOM 828 C C . ILE A 1 110 ? 3.168 -14.419 7.081 1.00 98.44 110 ILE A C 1
ATOM 830 O O . ILE A 1 110 ? 2.780 -15.047 8.063 1.00 98.44 110 ILE A O 1
ATOM 834 N N . GLN A 1 111 ? 3.595 -15.035 5.974 1.00 98.56 111 GLN A N 1
ATOM 835 C CA . GLN A 1 111 ? 3.610 -16.491 5.854 1.00 98.56 111 GLN A CA 1
ATOM 836 C C . GLN A 1 111 ? 4.572 -17.116 6.856 1.00 98.56 111 GLN A C 1
ATOM 838 O O . GLN A 1 111 ? 4.197 -18.077 7.516 1.00 98.56 111 GLN A O 1
ATOM 843 N N . PHE A 1 112 ? 5.773 -16.552 7.012 1.00 98.62 112 PHE A N 1
ATOM 844 C CA . PHE A 1 112 ? 6.723 -17.008 8.022 1.00 98.62 112 PHE A CA 1
ATOM 845 C C . PHE A 1 112 ? 6.090 -16.978 9.417 1.00 98.62 112 PHE A C 1
ATOM 847 O O . PHE A 1 112 ? 6.087 -17.985 10.119 1.00 98.62 112 PHE A O 1
ATOM 854 N N . ALA A 1 113 ? 5.486 -15.854 9.806 1.00 98.62 113 ALA A N 1
ATOM 855 C CA . ALA A 1 113 ? 4.825 -15.763 11.101 1.00 98.62 113 ALA A CA 1
ATOM 856 C C . ALA A 1 113 ? 3.671 -16.771 11.232 1.00 98.62 113 ALA A C 1
ATOM 858 O O . ALA A 1 113 ? 3.559 -17.429 12.263 1.00 98.62 113 ALA A O 1
ATOM 859 N N . ARG A 1 114 ? 2.851 -16.964 10.192 1.00 98.50 114 ARG A N 1
ATOM 860 C CA . ARG A 1 114 ? 1.756 -17.947 10.196 1.00 98.50 114 ARG A CA 1
ATOM 861 C C . ARG A 1 114 ? 2.276 -19.373 10.357 1.00 98.50 114 ARG A C 1
ATOM 863 O O . ARG A 1 114 ? 1.810 -20.087 11.240 1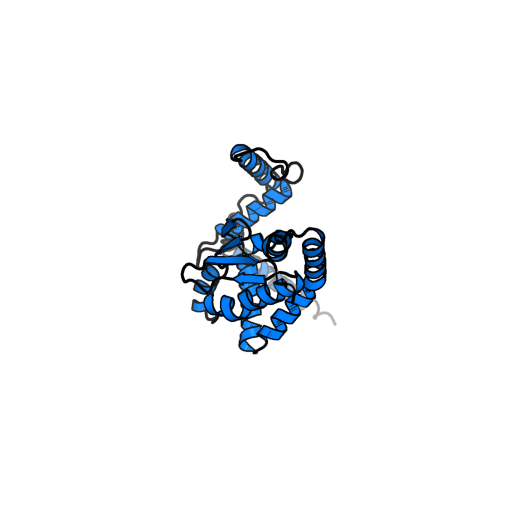.00 98.50 114 ARG A O 1
ATOM 870 N N . ASP A 1 115 ? 3.250 -19.777 9.548 1.00 98.56 115 ASP A N 1
ATOM 871 C CA . ASP A 1 115 ? 3.801 -21.139 9.525 1.00 98.56 115 ASP A CA 1
ATOM 872 C C . ASP A 1 115 ? 4.495 -21.514 10.847 1.00 98.56 115 ASP A C 1
ATOM 874 O O . ASP A 1 115 ? 4.555 -22.688 11.209 1.00 98.56 115 ASP A O 1
ATOM 878 N N . HIS A 1 116 ? 4.971 -20.514 11.594 1.00 98.62 116 HIS A N 1
ATOM 879 C CA . HIS A 1 116 ? 5.603 -20.685 12.901 1.00 98.62 116 HIS A CA 1
ATOM 880 C C . HIS A 1 116 ? 4.685 -20.375 14.097 1.00 98.62 116 HIS A C 1
ATOM 882 O O . HIS A 1 116 ? 5.135 -20.463 15.237 1.00 98.62 116 HIS A O 1
ATOM 888 N N . GLY A 1 117 ? 3.412 -20.031 13.870 1.00 98.38 117 GLY A N 1
ATOM 889 C CA . GLY A 1 117 ? 2.473 -19.684 14.944 1.00 98.38 117 GLY A CA 1
ATOM 890 C C . GLY A 1 117 ? 2.807 -18.378 15.677 1.00 98.38 117 GLY A C 1
ATOM 891 O O . GLY A 1 117 ? 2.458 -18.240 16.841 1.00 98.38 117 GLY A O 1
ATOM 892 N N . MET A 1 118 ? 3.478 -17.441 15.002 1.00 98.62 118 MET A N 1
ATOM 893 C CA . MET A 1 118 ? 4.029 -16.191 15.546 1.00 98.62 118 MET A CA 1
ATOM 894 C C . MET A 1 118 ? 3.291 -14.921 15.079 1.00 98.62 118 MET A C 1
ATOM 896 O O . MET A 1 118 ? 3.862 -13.829 15.077 1.00 98.62 118 MET A O 1
ATOM 900 N N . ILE A 1 119 ? 2.052 -15.036 14.589 1.00 98.50 119 ILE A N 1
ATOM 901 C CA . ILE A 1 119 ? 1.301 -13.884 14.049 1.00 98.50 119 ILE A CA 1
ATOM 902 C C . ILE A 1 119 ? 1.093 -12.797 15.110 1.00 98.50 119 ILE A C 1
ATOM 904 O O . ILE A 1 119 ? 1.230 -11.613 14.811 1.00 98.50 119 ILE A O 1
ATOM 908 N N . GLU A 1 120 ? 0.816 -13.182 16.353 1.00 98.12 120 GLU A N 1
ATOM 909 C CA . GLU A 1 120 ? 0.590 -12.227 17.438 1.00 98.12 120 GLU A CA 1
ATOM 910 C C . GLU A 1 120 ? 1.871 -11.470 17.803 1.00 98.12 120 GLU A C 1
ATOM 912 O O . GLU A 1 120 ? 1.859 -10.245 17.922 1.00 98.12 120 GLU A O 1
ATOM 917 N N . GLU A 1 121 ? 2.997 -12.178 17.896 1.00 98.44 121 GLU A N 1
ATOM 918 C CA . GLU A 1 121 ? 4.319 -11.613 18.165 1.00 98.44 121 GLU A CA 1
ATOM 919 C C . GLU A 1 121 ? 4.784 -10.689 17.038 1.00 98.44 121 GLU A C 1
ATOM 921 O O . GLU A 1 121 ? 5.426 -9.665 17.294 1.00 98.44 121 GLU A O 1
ATOM 926 N N . MET A 1 122 ? 4.455 -11.043 15.794 1.00 97.81 122 MET A N 1
ATOM 927 C CA . MET A 1 122 ? 4.695 -10.221 14.613 1.00 97.81 122 MET A CA 1
ATOM 928 C C . MET A 1 122 ? 3.944 -8.889 14.722 1.00 97.81 122 MET A C 1
ATOM 930 O O . MET A 1 122 ? 4.558 -7.826 14.645 1.00 97.81 122 MET A O 1
ATOM 934 N N . ILE A 1 123 ? 2.636 -8.934 14.994 1.00 97.88 123 ILE A N 1
ATOM 935 C CA . ILE A 1 123 ? 1.804 -7.732 15.147 1.00 97.88 123 ILE A CA 1
ATOM 936 C C . ILE A 1 123 ? 2.276 -6.881 16.334 1.00 97.88 123 ILE A C 1
ATOM 938 O O . ILE A 1 123 ? 2.356 -5.656 16.228 1.00 97.88 123 ILE A O 1
ATOM 942 N N . ASP A 1 124 ? 2.639 -7.504 17.457 1.00 97.69 124 ASP A N 1
ATOM 943 C CA . ASP A 1 124 ? 3.198 -6.795 18.612 1.00 97.69 124 ASP A CA 1
ATOM 944 C C . ASP A 1 124 ? 4.542 -6.133 18.301 1.00 97.69 124 ASP A C 1
ATOM 946 O O . ASP A 1 124 ? 4.861 -5.065 18.836 1.00 97.69 124 ASP A O 1
ATOM 950 N N . HIS A 1 125 ? 5.361 -6.745 17.447 1.00 97.25 125 HIS A N 1
ATOM 951 C CA . HIS A 1 125 ? 6.581 -6.116 16.968 1.00 97.25 125 HIS A CA 1
ATOM 952 C C . HIS A 1 125 ? 6.275 -4.895 16.097 1.00 97.25 125 HIS A C 1
ATOM 954 O O . HIS A 1 125 ? 6.777 -3.811 16.409 1.00 97.25 125 HIS A O 1
ATOM 960 N N . ASP A 1 126 ? 5.407 -5.038 15.094 1.00 94.06 126 ASP A N 1
ATOM 961 C CA . ASP A 1 126 ? 5.002 -3.942 14.209 1.00 94.06 126 ASP A CA 1
ATOM 962 C C . ASP A 1 126 ? 4.483 -2.746 15.021 1.00 94.06 126 ASP A C 1
ATOM 964 O O . ASP A 1 126 ? 5.000 -1.631 14.905 1.00 94.06 126 ASP A O 1
ATOM 968 N N . LEU A 1 127 ? 3.560 -2.983 15.959 1.00 95.25 127 LEU A N 1
ATOM 969 C CA . LEU A 1 127 ? 3.012 -1.939 16.832 1.00 95.25 127 LEU A CA 1
ATOM 970 C C . LEU A 1 127 ? 4.080 -1.219 17.649 1.00 95.25 127 LEU A C 1
ATOM 972 O O . LEU A 1 127 ? 4.015 -0.000 17.813 1.00 95.25 127 LEU A O 1
ATOM 976 N N . ARG A 1 128 ? 5.070 -1.946 18.180 1.00 96.81 128 ARG A N 1
ATOM 977 C CA . ARG A 1 128 ? 6.166 -1.327 18.939 1.00 96.81 128 ARG A CA 1
ATOM 978 C C . ARG A 1 128 ? 7.013 -0.416 18.062 1.00 96.81 128 ARG A C 1
ATOM 980 O O . ARG A 1 128 ? 7.406 0.650 18.536 1.00 96.81 128 ARG A O 1
ATOM 987 N N . THR A 1 129 ? 7.277 -0.805 16.816 1.00 94.62 129 THR A N 1
ATOM 988 C CA . THR A 1 129 ? 8.052 0.026 15.880 1.00 94.62 129 THR A CA 1
ATOM 989 C C . THR A 1 129 ? 7.296 1.293 15.472 1.00 94.62 129 THR A C 1
ATOM 991 O O . THR A 1 129 ? 7.893 2.362 15.351 1.00 94.62 129 THR A O 1
ATOM 994 N N . GLU A 1 130 ? 5.970 1.214 15.370 1.00 92.94 130 GLU A N 1
ATOM 995 C CA . GLU A 1 130 ? 5.097 2.335 15.008 1.00 92.94 130 GLU A CA 1
ATOM 996 C C . GLU A 1 130 ? 4.688 3.212 16.207 1.00 92.94 130 GLU A C 1
ATOM 998 O O . GLU A 1 130 ? 4.198 4.336 16.040 1.00 92.94 130 GLU A O 1
ATOM 1003 N N . MET A 1 131 ? 4.905 2.729 17.434 1.00 95.12 131 MET A N 1
ATOM 1004 C CA . MET A 1 131 ? 4.406 3.321 18.677 1.00 95.12 131 MET A CA 1
ATOM 1005 C C . MET A 1 131 ? 4.698 4.823 18.847 1.00 95.12 131 MET A C 1
ATOM 1007 O O . MET A 1 131 ? 3.798 5.545 19.290 1.00 95.12 131 MET A O 1
ATOM 1011 N N . PRO A 1 132 ? 5.898 5.353 18.514 1.00 94.19 132 PRO A N 1
ATOM 1012 C CA . PRO A 1 132 ? 6.155 6.788 18.636 1.00 94.19 132 PRO A CA 1
ATOM 1013 C C . PRO A 1 132 ? 5.184 7.631 17.801 1.00 94.19 132 PRO A C 1
ATOM 1015 O O . PRO A 1 132 ? 4.682 8.656 18.270 1.00 94.19 132 PRO A O 1
ATOM 1018 N N . MET A 1 133 ? 4.878 7.173 16.585 1.00 93.38 133 MET A N 1
ATOM 1019 C CA . MET A 1 133 ? 3.943 7.833 15.681 1.00 93.38 133 MET A CA 1
ATOM 1020 C C . MET A 1 133 ? 2.496 7.649 16.155 1.00 93.38 133 MET A C 1
ATOM 1022 O O . MET A 1 133 ? 1.758 8.636 16.210 1.00 93.38 133 MET A O 1
ATOM 1026 N N . LEU A 1 134 ? 2.099 6.433 16.551 1.00 95.06 134 LEU A N 1
ATOM 1027 C CA . LEU A 1 134 ? 0.744 6.159 17.048 1.00 95.06 134 LEU A CA 1
ATOM 1028 C C . LEU A 1 134 ? 0.415 7.029 18.269 1.00 95.06 134 LEU A C 1
ATOM 1030 O O . LEU A 1 134 ? -0.588 7.738 18.261 1.00 95.06 134 LEU A O 1
ATOM 1034 N N . LYS A 1 135 ? 1.313 7.100 19.261 1.00 95.56 135 LYS A N 1
ATOM 1035 C CA . LYS A 1 135 ? 1.136 7.960 20.445 1.00 95.56 135 LYS A CA 1
ATOM 1036 C C . LYS A 1 135 ? 1.053 9.443 20.091 1.00 95.56 135 LYS A C 1
ATOM 1038 O O . LYS A 1 135 ? 0.264 10.175 20.685 1.00 95.56 135 LYS A O 1
ATOM 1043 N N . ALA A 1 136 ? 1.875 9.911 19.150 1.00 95.12 136 ALA A N 1
ATOM 1044 C CA . ALA A 1 136 ? 1.837 11.305 18.720 1.00 95.12 136 ALA A CA 1
ATOM 1045 C C . ALA A 1 136 ? 0.507 11.660 18.039 1.00 95.12 136 ALA A C 1
ATOM 1047 O O . ALA A 1 136 ? -0.022 12.743 18.274 1.00 95.12 136 ALA A O 1
ATOM 1048 N N . ASN A 1 137 ? -0.047 10.762 17.222 1.00 95.44 137 ASN A N 1
ATOM 1049 C CA . ASN A 1 137 ? -1.339 10.978 16.574 1.00 95.44 137 ASN A CA 1
ATOM 1050 C C . ASN A 1 137 ? -2.517 10.803 17.536 1.00 95.44 137 ASN A C 1
ATOM 1052 O O . ASN A 1 137 ? -3.420 11.627 17.492 1.00 95.44 137 ASN A O 1
ATOM 1056 N N . GLY A 1 138 ? -2.470 9.844 18.465 1.00 96.00 138 GLY A N 1
ATOM 1057 C CA . GLY A 1 138 ? -3.495 9.692 19.503 1.00 96.00 138 GLY A CA 1
ATOM 1058 C C . GLY A 1 138 ? -3.628 10.933 20.392 1.00 96.00 138 GLY A C 1
ATOM 1059 O O . GLY A 1 138 ? -4.738 11.383 20.662 1.00 96.00 138 GLY A O 1
ATOM 1060 N N . ARG A 1 139 ? -2.508 11.577 20.764 1.00 96.56 139 ARG A N 1
ATOM 1061 C CA . ARG A 1 139 ? -2.556 12.883 21.452 1.00 96.56 139 ARG A CA 1
ATOM 1062 C C . ARG A 1 139 ? -3.252 13.954 20.615 1.00 96.56 139 ARG A C 1
ATOM 1064 O O . ARG A 1 139 ? -4.110 14.653 21.133 1.00 96.56 139 ARG A O 1
ATOM 1071 N N . ARG A 1 140 ? -2.939 14.041 19.317 1.00 95.94 140 ARG A N 1
ATOM 1072 C CA . ARG A 1 140 ? -3.587 15.005 18.412 1.00 95.94 140 ARG A CA 1
ATOM 1073 C C . ARG A 1 140 ? -5.089 14.758 18.283 1.00 95.94 140 ARG A C 1
ATOM 1075 O O . ARG A 1 140 ? -5.840 15.727 18.279 1.00 95.94 140 ARG A O 1
ATOM 1082 N N . VAL A 1 141 ? -5.525 13.497 18.211 1.00 96.50 141 VAL A N 1
ATOM 1083 C CA . VAL A 1 141 ? -6.955 13.139 18.243 1.00 96.50 141 VAL A CA 1
ATOM 1084 C C . VAL A 1 141 ? -7.583 13.645 19.542 1.00 96.50 141 VAL A C 1
ATOM 1086 O O . VAL A 1 141 ? -8.595 14.334 19.505 1.00 96.50 141 VAL A O 1
ATOM 1089 N N . ALA A 1 142 ? -6.964 13.365 20.692 1.00 95.94 142 ALA A N 1
ATOM 1090 C CA . ALA A 1 142 ? -7.496 13.765 21.995 1.00 95.94 142 ALA A CA 1
ATOM 1091 C C . ALA A 1 142 ? -7.570 15.292 22.185 1.00 95.94 142 ALA A C 1
ATOM 1093 O O . ALA A 1 142 ? -8.524 15.784 22.783 1.00 95.94 142 ALA A O 1
ATOM 1094 N N . GLU A 1 143 ? -6.578 16.029 21.684 1.00 96.44 143 GLU A N 1
ATOM 1095 C CA . GLU A 1 143 ? -6.490 17.491 21.790 1.00 96.44 143 GLU A CA 1
ATOM 1096 C C . GLU A 1 143 ? -7.461 18.211 20.845 1.00 96.44 143 GLU A C 1
ATOM 1098 O O . GLU A 1 143 ? -8.059 19.214 21.229 1.00 96.44 143 GLU A O 1
ATOM 1103 N N . SER A 1 144 ? -7.618 17.717 19.613 1.00 96.19 144 SER A N 1
ATOM 1104 C CA . SER A 1 144 ? -8.449 18.366 18.587 1.00 96.19 144 SER A CA 1
ATOM 1105 C C . SER A 1 144 ? -9.896 17.874 18.553 1.00 96.19 144 SER A C 1
ATOM 1107 O O . SER A 1 144 ? -10.773 18.592 18.081 1.00 96.19 144 SER A O 1
ATOM 1109 N N . GLY A 1 145 ? -10.151 16.648 19.018 1.00 94.50 145 GLY A N 1
ATOM 1110 C CA . GLY A 1 145 ? -11.412 15.936 18.805 1.00 94.50 145 GLY A CA 1
ATOM 1111 C C . GLY A 1 145 ? -11.595 15.393 17.381 1.00 94.50 145 GLY A C 1
ATOM 1112 O O . GLY A 1 145 ? -12.610 14.752 17.116 1.00 94.50 145 GLY A O 1
ATOM 1113 N N . ASP A 1 146 ? -10.638 15.617 16.476 1.00 95.62 146 ASP A N 1
ATOM 1114 C CA . ASP A 1 146 ? -10.700 15.148 15.093 1.00 95.62 146 ASP A CA 1
ATOM 1115 C C . ASP A 1 146 ? -10.236 13.687 14.993 1.00 95.62 146 ASP A C 1
ATOM 1117 O O . ASP A 1 146 ? -9.046 13.370 15.089 1.00 95.62 146 ASP A O 1
ATOM 1121 N N . ILE A 1 147 ? -11.199 12.785 14.806 1.00 95.56 147 ILE A N 1
ATOM 1122 C CA . ILE A 1 147 ? -10.956 11.343 14.707 1.00 95.56 147 ILE A CA 1
ATOM 1123 C C . ILE A 1 147 ? -10.370 10.924 13.352 1.00 95.56 147 ILE A C 1
ATOM 1125 O O . ILE A 1 147 ? -9.755 9.859 13.276 1.00 95.56 147 ILE A O 1
ATOM 1129 N N . ASP A 1 148 ? -10.475 11.745 12.301 1.00 94.94 148 ASP A N 1
ATOM 1130 C CA . ASP A 1 148 ? -9.933 11.402 10.977 1.00 94.94 148 ASP A CA 1
ATOM 1131 C C . ASP A 1 148 ? -8.402 11.392 10.976 1.00 94.94 148 ASP A C 1
ATOM 1133 O O . ASP A 1 148 ? -7.773 10.653 10.214 1.00 94.94 148 ASP A O 1
ATOM 1137 N N . ILE A 1 149 ? -7.781 12.092 11.930 1.00 94.88 149 ILE A N 1
ATOM 1138 C CA . ILE A 1 149 ? -6.349 11.982 12.226 1.00 94.88 149 ILE A CA 1
ATOM 1139 C C . ILE A 1 149 ? -5.924 10.521 12.432 1.00 94.88 149 ILE A C 1
ATOM 1141 O O . ILE A 1 149 ? -4.808 10.159 12.042 1.00 94.88 149 ILE A O 1
ATOM 1145 N N . ALA A 1 150 ? -6.783 9.687 13.027 1.00 94.88 150 ALA A N 1
ATOM 1146 C CA . ALA A 1 150 ? -6.496 8.276 13.238 1.00 94.88 150 ALA A CA 1
ATOM 1147 C C . ALA A 1 150 ? -6.476 7.494 11.916 1.00 94.88 150 ALA A C 1
ATOM 1149 O O . ALA A 1 150 ? -5.529 6.742 11.687 1.00 94.88 150 ALA A O 1
ATOM 1150 N N . LEU A 1 151 ? -7.443 7.714 11.014 1.00 93.62 151 LEU A N 1
ATOM 1151 C CA . LEU A 1 151 ? -7.425 7.106 9.674 1.00 93.62 151 LEU A CA 1
ATOM 1152 C C . LEU A 1 151 ? -6.181 7.529 8.899 1.00 93.62 151 LEU A C 1
ATOM 1154 O O . LEU A 1 151 ? -5.463 6.681 8.365 1.00 93.62 151 LEU A O 1
ATOM 1158 N N . MET A 1 152 ? -5.866 8.825 8.911 1.00 91.12 152 MET A N 1
ATOM 1159 C CA . MET A 1 152 ? -4.670 9.350 8.256 1.00 91.12 152 MET A CA 1
ATOM 1160 C C . MET A 1 152 ? -3.381 8.728 8.806 1.00 91.12 152 MET A C 1
ATOM 1162 O O . MET A 1 152 ? -2.415 8.558 8.061 1.00 91.12 152 MET A O 1
ATOM 1166 N N . ALA A 1 153 ? -3.330 8.404 10.102 1.00 91.88 153 ALA A N 1
ATOM 1167 C CA . ALA A 1 153 ? -2.154 7.801 10.723 1.00 91.88 153 ALA A CA 1
ATOM 1168 C C . ALA A 1 153 ? -1.855 6.395 10.183 1.00 91.88 153 ALA A C 1
ATOM 1170 O O . ALA A 1 153 ? -0.685 6.040 10.079 1.00 91.88 153 ALA A O 1
ATOM 1171 N N . VAL A 1 154 ? -2.887 5.629 9.815 1.00 91.56 154 VAL A N 1
ATOM 1172 C CA . VAL A 1 154 ? -2.738 4.256 9.302 1.00 91.56 154 VAL A CA 1
ATOM 1173 C C . VAL A 1 154 ? -2.816 4.156 7.773 1.00 91.56 154 VAL A C 1
ATOM 1175 O O . VAL A 1 154 ? -2.455 3.116 7.228 1.00 91.56 154 VAL A O 1
ATOM 1178 N N . THR A 1 155 ? -3.233 5.222 7.071 1.00 89.81 155 THR A N 1
ATOM 1179 C CA . THR A 1 155 ? -3.399 5.208 5.600 1.00 89.81 155 THR A CA 1
ATOM 1180 C C . THR A 1 155 ? -2.741 6.355 4.818 1.00 89.81 155 THR A C 1
ATOM 1182 O O . THR A 1 155 ? 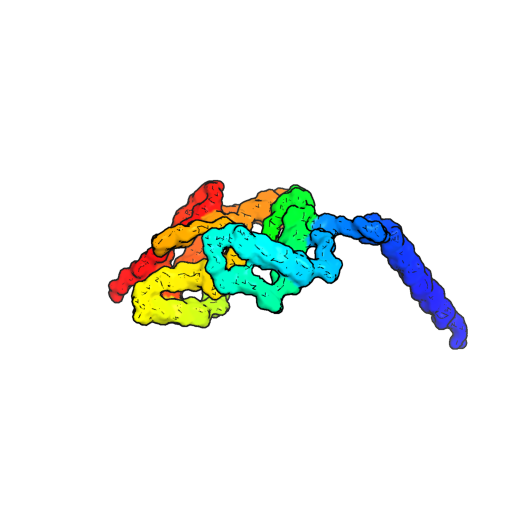-2.655 6.250 3.603 1.00 89.81 155 THR A O 1
ATOM 1185 N N . GLU A 1 156 ? -2.264 7.459 5.411 1.00 71.19 156 GLU A N 1
ATOM 1186 C CA . GLU A 1 156 ? -1.951 8.655 4.586 1.00 71.19 156 GLU A CA 1
ATOM 1187 C C . GLU A 1 156 ? -0.682 9.416 4.957 1.00 71.19 156 GLU A C 1
ATOM 1189 O O . GLU A 1 156 ? 0.020 9.907 4.071 1.00 71.19 156 GLU A O 1
ATOM 1194 N N . ARG A 1 157 ? -0.357 9.544 6.248 1.00 60.00 157 ARG A N 1
ATOM 1195 C CA . ARG A 1 157 ? 0.590 10.580 6.697 1.00 60.00 157 ARG A CA 1
ATOM 1196 C C . ARG A 1 157 ? 2.043 10.354 6.243 1.00 60.00 157 ARG A C 1
ATOM 1198 O O . ARG A 1 157 ? 2.841 11.284 6.311 1.00 60.00 157 ARG A O 1
ATOM 1205 N N . THR A 1 158 ? 2.394 9.160 5.767 1.00 58.12 158 THR A N 1
ATOM 1206 C CA . THR A 1 158 ? 3.762 8.815 5.338 1.00 58.12 158 THR A CA 1
ATOM 1207 C C . THR A 1 158 ? 3.901 8.506 3.849 1.00 58.12 158 THR A C 1
ATOM 1209 O O . THR A 1 158 ? 4.991 8.141 3.426 1.00 58.12 158 THR A O 1
ATOM 1212 N N . ALA A 1 159 ? 2.841 8.634 3.039 1.00 67.62 159 ALA A N 1
ATOM 1213 C CA . ALA A 1 159 ? 2.787 8.196 1.632 1.00 67.62 159 ALA A CA 1
ATOM 1214 C C . ALA A 1 159 ? 3.078 6.694 1.379 1.00 67.62 159 ALA A C 1
ATOM 1216 O O . ALA A 1 159 ? 2.721 6.184 0.321 1.00 67.62 159 ALA A O 1
ATOM 1217 N N . CYS A 1 160 ? 3.641 5.964 2.349 1.00 82.94 160 CYS A N 1
ATOM 1218 C CA . CYS A 1 160 ? 3.969 4.540 2.273 1.00 82.94 160 CYS A CA 1
ATOM 1219 C C . CYS A 1 160 ? 2.750 3.658 1.993 1.00 82.94 160 CYS A C 1
ATOM 1221 O O . CYS A 1 160 ? 2.874 2.637 1.327 1.00 82.94 160 CYS A O 1
ATOM 1223 N N . PHE A 1 161 ? 1.563 4.061 2.449 1.00 88.75 161 PHE A N 1
ATOM 1224 C CA . PHE A 1 161 ? 0.326 3.353 2.128 1.00 88.75 161 PHE A CA 1
ATOM 1225 C C . PHE A 1 161 ? 0.093 3.268 0.614 1.00 88.75 161 PHE A C 1
ATOM 1227 O O . PHE A 1 161 ? -0.219 2.196 0.115 1.00 88.75 161 PHE A O 1
ATOM 1234 N N . TYR A 1 162 ? 0.354 4.347 -0.132 1.00 86.81 162 TYR A N 1
ATOM 1235 C CA . TYR A 1 162 ? 0.212 4.369 -1.594 1.00 86.81 162 TYR A CA 1
ATOM 1236 C C . TYR A 1 162 ? 1.323 3.616 -2.331 1.00 86.81 162 TYR A C 1
ATOM 1238 O O . TYR A 1 162 ? 1.217 3.384 -3.527 1.00 86.81 162 TYR A O 1
ATOM 1246 N N . GLN A 1 163 ? 2.400 3.242 -1.634 1.00 87.88 163 GLN A N 1
ATOM 1247 C CA . GLN A 1 163 ? 3.421 2.345 -2.181 1.00 87.88 163 GLN A CA 1
ATOM 1248 C C . GLN A 1 163 ? 3.002 0.877 -2.065 1.00 87.88 163 GLN A C 1
ATOM 1250 O O . GLN A 1 163 ? 3.586 0.030 -2.733 1.00 87.88 163 GLN A O 1
ATOM 1255 N N . LEU A 1 164 ? 2.021 0.573 -1.208 1.00 90.50 164 LEU A N 1
ATOM 1256 C CA . LEU A 1 164 ? 1.471 -0.768 -1.037 1.00 90.50 164 LEU A CA 1
ATOM 1257 C C . LEU A 1 164 ? 0.107 -0.920 -1.715 1.00 90.50 164 LEU A C 1
ATOM 1259 O O . LEU A 1 164 ? -0.180 -1.989 -2.228 1.00 90.50 164 LEU A O 1
ATOM 1263 N N . VAL A 1 165 ? -0.728 0.115 -1.720 1.00 91.69 165 VAL A N 1
ATOM 1264 C CA . VAL A 1 165 ? -2.123 0.066 -2.168 1.00 91.69 165 VAL A CA 1
ATOM 1265 C C . VAL A 1 165 ? -2.329 1.004 -3.355 1.00 91.69 165 VAL A C 1
ATOM 1267 O O . VAL A 1 165 ? -2.167 2.216 -3.222 1.00 91.69 165 VAL A O 1
ATOM 1270 N N . GLU A 1 166 ? -2.734 0.447 -4.497 1.00 88.00 166 GLU A N 1
ATOM 1271 C CA . GLU A 1 166 ? -2.912 1.202 -5.747 1.00 88.00 166 GLU A CA 1
ATOM 1272 C C . GLU A 1 166 ? -4.310 1.844 -5.869 1.00 88.00 166 GLU A C 1
ATOM 1274 O O . GLU A 1 166 ? -4.443 2.968 -6.355 1.00 88.00 166 GLU A O 1
ATOM 1279 N N . GLU A 1 167 ? -5.363 1.174 -5.383 1.00 92.12 167 GLU A N 1
ATOM 1280 C CA . GLU A 1 167 ? -6.753 1.644 -5.486 1.00 92.12 167 GLU A CA 1
ATOM 1281 C C . GLU A 1 167 ? -7.309 2.080 -4.122 1.00 92.12 167 GLU A C 1
ATOM 1283 O O . GLU A 1 167 ? -7.493 1.257 -3.222 1.00 92.12 167 GLU A O 1
ATOM 1288 N N . VAL A 1 168 ? -7.632 3.372 -3.980 1.00 93.50 168 VAL A N 1
ATOM 1289 C CA . VAL A 1 168 ? -8.129 3.969 -2.727 1.00 93.50 168 VAL A CA 1
ATOM 1290 C C . VAL A 1 168 ? -9.336 4.871 -2.988 1.00 93.50 168 VAL A C 1
ATOM 1292 O O . VAL A 1 168 ? -9.322 5.714 -3.885 1.00 93.50 168 VAL A O 1
ATOM 1295 N N . ARG A 1 169 ? -10.376 4.737 -2.162 1.00 94.25 169 ARG A N 1
ATOM 1296 C CA . ARG A 1 169 ? -11.568 5.595 -2.130 1.00 94.25 169 ARG A CA 1
ATOM 1297 C C . ARG A 1 169 ? -11.732 6.200 -0.743 1.00 94.25 169 ARG A C 1
ATOM 1299 O O . ARG A 1 169 ? -11.520 5.531 0.266 1.00 94.25 169 ARG A O 1
ATOM 1306 N N . ARG A 1 170 ? -12.150 7.461 -0.701 1.00 90.38 170 ARG A N 1
ATOM 1307 C CA . ARG A 1 170 ? -12.344 8.215 0.539 1.00 90.38 170 ARG A CA 1
ATOM 1308 C C . ARG A 1 170 ? -13.793 8.610 0.710 1.00 90.38 170 ARG A C 1
ATOM 1310 O O . ARG A 1 170 ? -14.443 9.017 -0.251 1.00 90.38 170 ARG A O 1
ATOM 1317 N N . GLY A 1 171 ? -14.245 8.537 1.949 1.00 91.38 171 GLY A N 1
ATOM 1318 C CA . GLY A 1 171 ? -15.496 9.112 2.404 1.00 91.38 171 GLY A CA 1
ATOM 1319 C C . GLY A 1 171 ? -15.303 9.782 3.764 1.00 91.38 171 GLY A C 1
ATOM 1320 O O . GLY A 1 171 ? -14.248 9.634 4.384 1.00 91.38 171 GLY A O 1
ATOM 1321 N N . PRO A 1 172 ? -16.307 10.522 4.247 1.00 92.88 172 PRO A N 1
ATOM 1322 C CA . PRO A 1 172 ? -16.309 11.020 5.617 1.00 92.88 172 PRO A CA 1
ATOM 1323 C C . PRO A 1 172 ? -16.095 9.868 6.607 1.00 92.88 172 PRO A C 1
ATOM 1325 O O . PRO A 1 172 ? -16.822 8.875 6.551 1.00 92.88 172 PRO A O 1
ATOM 1328 N N . HIS A 1 173 ? -15.094 9.991 7.483 1.00 96.31 173 HIS A N 1
ATOM 1329 C CA . HIS A 1 173 ? -14.754 8.985 8.499 1.00 96.31 173 HIS A CA 1
ATOM 1330 C C . HIS A 1 173 ? -14.470 7.582 7.958 1.00 96.31 173 HIS A C 1
ATOM 1332 O O . HIS A 1 173 ? -14.607 6.590 8.681 1.00 96.31 173 HIS A O 1
ATOM 1338 N N . GLN A 1 174 ? -14.065 7.481 6.690 1.00 96.69 174 GLN A N 1
ATOM 1339 C CA . GLN A 1 174 ? -13.891 6.195 6.040 1.00 96.69 174 GLN A CA 1
ATOM 1340 C C . GLN A 1 174 ? -12.832 6.210 4.937 1.00 96.69 174 GLN A C 1
ATOM 1342 O O . GLN A 1 174 ? -12.811 7.080 4.064 1.00 96.69 174 GLN A O 1
ATOM 1347 N N . VAL A 1 175 ? -12.016 5.158 4.910 1.00 95.94 175 VAL A N 1
ATOM 1348 C CA . VAL A 1 175 ? -11.130 4.836 3.785 1.00 95.94 175 VAL A CA 1
ATOM 1349 C C . VAL A 1 175 ? -11.448 3.428 3.306 1.00 95.94 175 VAL A C 1
ATOM 1351 O O . VAL A 1 175 ? -11.491 2.492 4.100 1.00 95.94 175 VAL A O 1
ATOM 1354 N N . SER A 1 176 ? -11.670 3.276 2.002 1.00 96.69 176 SER A N 1
ATOM 1355 C CA . SER A 1 176 ? -11.788 1.971 1.352 1.00 96.69 176 SER A CA 1
ATOM 1356 C C . SER A 1 176 ? -10.619 1.758 0.411 1.00 96.69 176 SER A C 1
ATOM 1358 O O . SER A 1 176 ? -10.234 2.675 -0.312 1.00 96.69 176 SER A O 1
ATOM 1360 N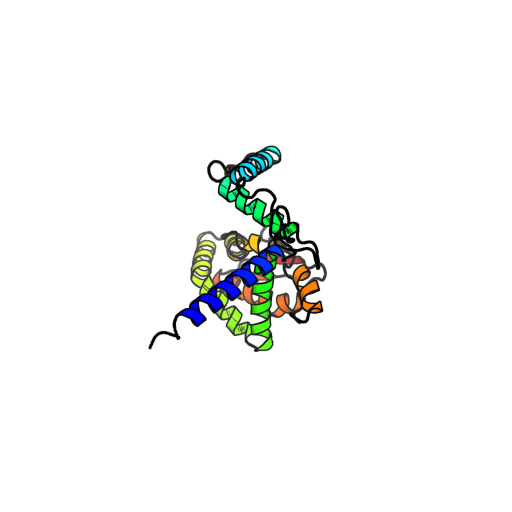 N . TYR A 1 177 ? -10.074 0.554 0.385 1.00 96.25 177 TYR A N 1
ATOM 1361 C CA . TYR A 1 177 ? -8.997 0.194 -0.519 1.00 96.25 177 TYR A CA 1
ATOM 1362 C C . TYR A 1 177 ? -9.121 -1.242 -0.997 1.00 96.25 177 TYR A C 1
ATOM 1364 O O . TYR A 1 177 ? -9.725 -2.083 -0.330 1.00 96.25 177 TYR A O 1
ATOM 1372 N N . ARG A 1 178 ? -8.536 -1.519 -2.160 1.00 95.94 178 ARG A N 1
ATOM 1373 C CA . ARG A 1 178 ? -8.434 -2.884 -2.661 1.00 95.94 178 ARG A CA 1
ATOM 1374 C C . ARG A 1 178 ? -7.242 -3.585 -2.020 1.00 95.94 178 ARG A C 1
ATOM 1376 O O . ARG A 1 178 ? -6.158 -3.008 -1.937 1.00 95.94 178 ARG A O 1
ATOM 1383 N N . SER A 1 179 ? -7.446 -4.817 -1.565 1.00 96.44 179 SER A N 1
ATOM 1384 C CA . SER A 1 179 ? -6.378 -5.672 -1.050 1.00 96.44 179 SER A CA 1
ATOM 1385 C C . SER A 1 179 ? -5.216 -5.740 -2.055 1.00 96.44 179 SER A C 1
ATOM 1387 O O . SER A 1 179 ? -5.451 -6.013 -3.234 1.00 96.44 179 SER A O 1
ATOM 1389 N N . PRO A 1 180 ? -3.966 -5.509 -1.616 1.00 95.88 180 PRO A N 1
ATOM 1390 C CA . PRO A 1 180 ? -2.817 -5.415 -2.515 1.00 95.88 180 PRO A CA 1
ATOM 1391 C C . PRO A 1 180 ? -2.208 -6.780 -2.871 1.00 95.88 180 PRO A C 1
ATOM 1393 O O . PRO A 1 180 ? -1.202 -6.851 -3.569 1.00 95.88 180 PRO A O 1
ATOM 1396 N N . TYR A 1 181 ? -2.747 -7.878 -2.337 1.00 96.94 181 TYR A N 1
ATOM 1397 C CA . TYR A 1 181 ? -2.074 -9.179 -2.367 1.00 96.94 181 TYR A CA 1
ATOM 1398 C C . TYR A 1 181 ? -2.499 -10.065 -3.543 1.00 96.94 181 TYR A C 1
ATOM 1400 O O . TYR A 1 181 ? -1.755 -10.973 -3.922 1.00 96.94 181 TYR A O 1
ATOM 1408 N N . GLY A 1 182 ? -3.683 -9.838 -4.117 1.00 94.25 182 GLY A N 1
ATOM 1409 C CA . GLY A 1 182 ? -4.324 -10.768 -5.045 1.00 94.25 182 GLY A CA 1
ATOM 1410 C C . GLY A 1 182 ? -3.503 -11.108 -6.286 1.00 94.25 182 GLY A C 1
ATOM 1411 O O . GLY A 1 182 ? -3.379 -12.285 -6.629 1.00 94.25 182 GLY A O 1
ATOM 1412 N N . THR A 1 183 ? -2.915 -10.116 -6.960 1.00 93.31 183 THR A N 1
ATOM 1413 C CA . THR A 1 183 ? -2.134 -10.343 -8.190 1.00 93.31 183 THR A CA 1
ATOM 1414 C C . THR A 1 183 ? -0.904 -11.203 -7.933 1.00 93.31 183 THR A C 1
ATOM 1416 O O . THR A 1 183 ? -0.730 -12.243 -8.578 1.00 93.31 183 THR A O 1
ATOM 1419 N N . VAL A 1 184 ? -0.120 -10.855 -6.915 1.00 95.06 184 VAL A N 1
ATOM 1420 C CA . VAL A 1 184 ? 1.061 -11.624 -6.517 1.00 95.06 184 VAL A CA 1
ATOM 1421 C C . VAL A 1 184 ? 0.684 -13.012 -5.991 1.00 95.06 184 VAL A C 1
ATOM 1423 O O . VAL A 1 184 ? 1.327 -13.999 -6.357 1.00 95.06 184 VAL A O 1
ATOM 1426 N N . LEU A 1 185 ? -0.360 -13.143 -5.165 1.00 96.75 185 LEU A N 1
ATOM 1427 C CA . LEU A 1 185 ? -0.791 -14.443 -4.636 1.00 96.75 185 LEU A CA 1
ATOM 1428 C C . LEU A 1 185 ? -1.274 -15.392 -5.736 1.00 96.75 185 LEU A C 1
ATOM 1430 O O . LEU A 1 185 ? -0.966 -16.581 -5.668 1.00 96.75 185 LEU A O 1
ATOM 1434 N N . ARG A 1 186 ? -1.971 -14.905 -6.774 1.00 94.94 186 ARG A N 1
ATOM 1435 C CA . ARG A 1 186 ? -2.385 -15.755 -7.907 1.00 94.94 186 ARG A CA 1
ATOM 1436 C C . ARG A 1 186 ? -1.193 -16.456 -8.557 1.00 94.94 186 ARG A C 1
ATOM 1438 O O . ARG A 1 186 ? -1.272 -17.659 -8.792 1.00 94.94 186 ARG A O 1
ATOM 1445 N N . MET A 1 187 ? -0.095 -15.739 -8.805 1.00 94.75 187 MET A N 1
ATOM 1446 C CA . MET A 1 187 ? 1.106 -16.333 -9.400 1.00 94.75 187 MET A CA 1
ATOM 1447 C C . MET A 1 187 ? 1.896 -17.168 -8.385 1.00 94.75 187 MET A C 1
ATOM 1449 O O . MET A 1 187 ? 2.246 -18.320 -8.636 1.00 94.75 187 MET A O 1
ATOM 1453 N N . THR A 1 188 ? 2.199 -16.599 -7.221 1.00 95.75 188 THR A N 1
ATOM 1454 C CA . THR A 1 188 ? 3.131 -17.218 -6.267 1.00 95.75 188 THR A CA 1
ATOM 1455 C C . THR A 1 188 ? 2.576 -18.483 -5.616 1.00 95.75 188 THR A C 1
ATOM 1457 O O . THR A 1 188 ? 3.350 -19.390 -5.309 1.00 95.75 188 THR A O 1
ATOM 1460 N N . ARG A 1 189 ? 1.249 -18.612 -5.481 1.00 96.56 189 ARG A N 1
ATOM 1461 C CA . ARG A 1 189 ? 0.614 -19.865 -5.045 1.00 96.56 189 ARG A CA 1
ATOM 1462 C C . ARG A 1 189 ? 0.740 -20.974 -6.087 1.00 96.56 189 ARG A C 1
ATOM 1464 O O . ARG A 1 189 ? 0.999 -22.113 -5.717 1.00 96.56 189 ARG A O 1
ATOM 1471 N N . GLN A 1 190 ? 0.622 -20.657 -7.380 1.00 94.88 190 GLN A N 1
ATOM 1472 C CA . GLN A 1 190 ? 0.840 -21.639 -8.456 1.00 94.88 190 GLN A CA 1
ATOM 1473 C C . GLN A 1 190 ? 2.286 -22.149 -8.481 1.00 94.88 190 GLN A C 1
ATOM 1475 O O . GLN A 1 190 ? 2.525 -23.314 -8.781 1.00 94.88 190 GLN A O 1
ATOM 1480 N N . LEU A 1 191 ? 3.244 -21.289 -8.120 1.00 94.69 191 LEU A N 1
ATOM 1481 C CA . LEU A 1 191 ? 4.659 -21.649 -7.982 1.00 94.69 191 LEU A CA 1
ATOM 1482 C C . LEU A 1 191 ? 4.989 -22.376 -6.667 1.00 94.69 191 LEU A C 1
ATOM 1484 O O . LEU A 1 191 ? 6.143 -22.744 -6.462 1.00 94.69 191 LEU A O 1
ATOM 1488 N N . GLY A 1 192 ? 4.021 -22.544 -5.759 1.00 95.62 192 GLY A N 1
ATOM 1489 C CA . GLY A 1 192 ? 4.245 -23.141 -4.440 1.00 95.62 192 GLY A CA 1
ATOM 1490 C C . GLY A 1 192 ? 5.064 -22.273 -3.476 1.00 95.62 192 GLY A C 1
ATOM 1491 O O . GLY A 1 192 ? 5.554 -22.786 -2.477 1.00 95.62 192 GLY A O 1
ATOM 1492 N N . GLN A 1 193 ? 5.229 -20.975 -3.756 1.00 96.31 193 GLN A N 1
ATOM 1493 C CA . GLN A 1 193 ? 5.955 -20.049 -2.873 1.00 96.31 193 GLN A CA 1
ATOM 1494 C C . GLN A 1 193 ? 5.102 -19.617 -1.679 1.00 96.31 193 GLN A C 1
ATOM 1496 O O . GLN A 1 193 ? 5.611 -19.483 -0.570 1.00 96.31 193 GLN A O 1
ATOM 1501 N N . HIS A 1 194 ? 3.801 -19.415 -1.908 1.00 98.12 194 HIS A N 1
ATOM 1502 C CA . HIS A 1 194 ? 2.857 -19.037 -0.864 1.00 98.12 194 HIS A CA 1
ATOM 1503 C C . HIS A 1 194 ? 1.685 -20.011 -0.781 1.00 98.12 194 HIS A C 1
ATOM 1505 O O . HIS A 1 194 ? 1.234 -20.547 -1.792 1.00 98.12 194 HIS A O 1
ATOM 1511 N N . THR A 1 195 ? 1.150 -20.199 0.421 1.00 98.19 195 THR A N 1
ATOM 1512 C CA . THR A 1 195 ? -0.104 -20.924 0.676 1.00 98.19 195 THR A CA 1
ATOM 1513 C C . THR A 1 195 ? -1.184 -20.039 1.306 1.00 98.19 195 THR A C 1
ATOM 1515 O O . THR A 1 195 ? -2.332 -20.468 1.383 1.00 98.19 195 THR A O 1
ATOM 1518 N N . LEU A 1 196 ? -0.841 -18.797 1.674 1.00 98.00 196 LEU A N 1
ATOM 1519 C CA . LEU A 1 196 ? -1.770 -17.777 2.168 1.00 98.00 196 LEU A CA 1
ATOM 1520 C C . LEU A 1 196 ? -2.911 -17.483 1.180 1.00 98.00 196 LEU A C 1
ATOM 1522 O O . LEU A 1 196 ? -2.741 -17.535 -0.043 1.00 98.00 196 LEU A O 1
ATOM 1526 N N . THR A 1 197 ? -4.058 -17.079 1.721 1.00 98.06 197 THR A N 1
ATOM 1527 C CA . THR A 1 197 ? -5.146 -16.437 0.964 1.00 98.06 197 THR A CA 1
ATOM 1528 C C . THR A 1 197 ? -5.338 -14.992 1.417 1.00 98.06 197 THR A C 1
ATOM 1530 O O . THR A 1 197 ? -4.979 -14.643 2.538 1.00 98.06 197 THR A O 1
ATOM 1533 N N . GLU A 1 198 ? -5.925 -14.138 0.573 1.00 97.81 198 GLU A N 1
ATOM 1534 C CA . GLU A 1 198 ? -6.210 -12.746 0.963 1.00 97.81 198 GLU A CA 1
ATOM 1535 C C . GLU A 1 198 ? -7.176 -12.670 2.148 1.00 97.81 198 GLU A C 1
ATOM 1537 O O . GLU A 1 198 ? -6.966 -11.879 3.064 1.00 97.81 198 GLU A O 1
ATOM 1542 N N . ARG A 1 199 ? -8.173 -13.564 2.178 1.00 98.38 199 ARG A N 1
ATOM 1543 C CA . ARG A 1 199 ? -9.077 -13.730 3.316 1.00 98.38 199 ARG A CA 1
ATOM 1544 C C . ARG A 1 199 ? -8.327 -14.050 4.603 1.00 98.38 199 ARG A C 1
ATOM 1546 O O . ARG A 1 199 ? -8.558 -13.402 5.616 1.00 98.38 199 ARG A O 1
ATOM 1553 N N . GLU A 1 200 ? -7.431 -15.032 4.554 1.00 98.31 200 GLU A N 1
ATOM 1554 C CA . GLU A 1 200 ? -6.626 -15.421 5.713 1.00 98.31 200 GLU A CA 1
ATOM 1555 C C . GLU A 1 200 ? -5.775 -14.242 6.196 1.00 98.31 200 GLU A C 1
ATOM 1557 O O . GLU A 1 200 ? -5.827 -13.911 7.374 1.00 98.31 200 GLU A O 1
ATOM 1562 N N . ILE A 1 201 ? -5.075 -13.544 5.293 1.00 98.44 201 ILE A N 1
ATOM 1563 C CA . ILE A 1 201 ? -4.290 -12.345 5.635 1.00 98.44 201 ILE A CA 1
ATOM 1564 C C . ILE A 1 201 ? -5.178 -11.276 6.284 1.00 98.44 201 ILE A C 1
ATOM 1566 O O . ILE A 1 201 ? -4.796 -10.676 7.290 1.00 98.44 201 ILE A O 1
ATOM 1570 N N . HIS A 1 202 ? -6.370 -11.045 5.733 1.00 98.50 202 HIS A N 1
ATOM 1571 C CA . HIS A 1 202 ? -7.321 -10.083 6.276 1.00 98.50 202 HIS A CA 1
ATOM 1572 C C . HIS A 1 202 ? -7.712 -10.413 7.718 1.00 98.50 202 HIS A C 1
ATOM 1574 O O . HIS A 1 202 ? -7.671 -9.547 8.593 1.00 98.50 202 HIS A O 1
ATOM 1580 N N . GLU A 1 203 ? -8.054 -11.675 7.964 1.00 98.50 203 GLU A N 1
ATOM 1581 C CA . GLU A 1 203 ? -8.565 -12.162 9.243 1.00 98.50 203 GLU A CA 1
ATOM 1582 C C . GLU A 1 203 ? -7.470 -12.270 10.318 1.00 98.50 203 GLU A C 1
ATOM 1584 O O . GLU A 1 203 ? -7.721 -11.884 11.461 1.00 98.50 203 GLU A O 1
ATOM 1589 N N . ILE A 1 204 ? -6.264 -12.738 9.972 1.00 98.12 204 ILE A N 1
ATOM 1590 C CA . ILE A 1 204 ? -5.191 -12.983 10.954 1.00 98.12 204 ILE A CA 1
ATOM 1591 C C . ILE A 1 204 ? -4.248 -11.793 11.141 1.00 98.12 204 ILE A C 1
ATOM 1593 O O . ILE A 1 204 ? -3.637 -11.670 12.195 1.00 98.12 204 ILE A O 1
ATOM 1597 N N . TYR A 1 205 ? -4.106 -10.921 10.139 1.00 97.94 205 TYR A N 1
ATOM 1598 C CA . TYR A 1 205 ? -3.119 -9.840 10.162 1.00 97.94 205 TYR A CA 1
ATOM 1599 C C . TYR A 1 205 ? -3.756 -8.457 10.025 1.00 97.94 205 TYR A C 1
ATOM 1601 O O . TYR A 1 205 ? -3.618 -7.634 10.932 1.00 97.94 205 TYR A O 1
ATOM 1609 N N . THR A 1 206 ? -4.487 -8.188 8.940 1.00 97.50 206 THR A N 1
ATOM 1610 C CA . THR A 1 206 ? -4.988 -6.834 8.644 1.00 97.50 206 THR A CA 1
ATOM 1611 C C . THR A 1 206 ? -5.933 -6.318 9.728 1.00 97.50 206 THR A C 1
ATOM 1613 O O . THR A 1 206 ? -5.711 -5.239 10.281 1.00 97.50 206 THR A O 1
ATOM 1616 N N . VAL A 1 207 ? -6.980 -7.080 10.060 1.00 98.31 207 VAL A N 1
ATOM 1617 C CA . VAL A 1 207 ? -7.984 -6.663 11.049 1.00 98.31 207 VAL A CA 1
ATOM 1618 C C . VAL A 1 207 ? -7.393 -6.567 12.462 1.00 98.31 207 VAL A C 1
ATOM 1620 O O . VAL A 1 207 ? -7.592 -5.524 13.097 1.00 98.31 207 VAL A O 1
ATOM 1623 N N . PRO A 1 208 ? -6.660 -7.574 12.983 1.00 98.12 208 PRO A N 1
ATOM 1624 C CA . PRO A 1 208 ? -6.097 -7.488 14.329 1.00 98.12 208 PRO A CA 1
ATOM 1625 C C . PRO A 1 208 ? -5.083 -6.347 14.476 1.00 98.12 208 PRO A C 1
ATOM 1627 O O . PRO A 1 208 ? -5.160 -5.589 15.447 1.00 98.12 208 PRO A O 1
ATOM 1630 N N . ARG A 1 209 ? -4.201 -6.145 13.485 1.00 97.19 209 ARG A N 1
ATOM 1631 C CA . ARG A 1 209 ? -3.233 -5.037 13.489 1.00 97.19 209 ARG A CA 1
ATOM 1632 C C . ARG A 1 209 ? -3.929 -3.677 13.528 1.00 97.19 209 ARG A C 1
ATOM 1634 O O . ARG A 1 209 ? -3.608 -2.863 14.392 1.00 97.19 209 ARG A O 1
ATOM 1641 N N . LEU A 1 210 ? -4.912 -3.443 12.652 1.00 97.06 210 LEU A N 1
ATOM 1642 C CA . LEU A 1 210 ? -5.658 -2.177 12.610 1.00 97.06 210 LEU A CA 1
ATOM 1643 C C . LEU A 1 210 ? -6.385 -1.894 13.929 1.00 97.06 210 LEU A C 1
ATOM 1645 O O . LEU A 1 210 ? -6.356 -0.765 14.417 1.00 97.06 210 LEU A O 1
ATOM 1649 N N . ARG A 1 211 ? -7.005 -2.908 14.542 1.00 97.12 211 ARG A N 1
ATOM 1650 C CA . ARG A 1 211 ? -7.688 -2.751 15.837 1.00 97.12 211 ARG A CA 1
ATOM 1651 C C . ARG A 1 211 ? -6.722 -2.352 16.949 1.00 97.12 211 ARG A C 1
ATOM 1653 O O . ARG A 1 211 ? -7.001 -1.406 17.680 1.00 97.12 211 ARG A O 1
ATOM 1660 N N . ARG A 1 212 ? -5.558 -2.998 17.036 1.00 97.12 212 ARG A N 1
ATOM 1661 C CA . ARG A 1 212 ? -4.541 -2.636 18.035 1.00 97.12 212 ARG A CA 1
ATOM 1662 C C . ARG A 1 212 ? -3.953 -1.243 17.797 1.00 97.12 212 ARG A C 1
ATOM 1664 O O . ARG A 1 212 ? -3.687 -0.520 18.754 1.00 97.12 212 ARG A O 1
ATOM 1671 N N . GLN A 1 213 ? -3.790 -0.825 16.541 1.00 96.75 213 GLN A N 1
ATOM 1672 C CA . GLN A 1 213 ? -3.413 0.557 16.220 1.00 96.75 213 GLN A CA 1
ATOM 1673 C C . GLN A 1 213 ? -4.492 1.552 16.680 1.00 96.75 213 GLN A C 1
ATOM 1675 O O . GLN A 1 213 ? -4.155 2.572 17.282 1.00 96.75 213 GLN A O 1
ATOM 1680 N N . ALA A 1 214 ? -5.775 1.244 16.453 1.00 96.69 214 ALA A N 1
ATOM 1681 C CA . ALA A 1 214 ? -6.908 2.074 16.873 1.00 96.69 214 ALA A CA 1
ATOM 1682 C C . ALA A 1 214 ? -6.908 2.324 18.390 1.00 96.69 214 ALA A C 1
ATOM 1684 O O . ALA A 1 214 ? -7.084 3.461 18.834 1.00 96.69 214 ALA A O 1
ATOM 1685 N N . GLU A 1 215 ? -6.604 1.291 19.183 1.00 96.00 215 GLU A N 1
ATOM 1686 C CA . GLU A 1 215 ? -6.497 1.407 20.640 1.00 96.00 215 GLU A CA 1
ATOM 1687 C C . GLU A 1 215 ? -5.460 2.450 21.067 1.00 96.00 215 GLU A C 1
ATOM 1689 O O . GLU A 1 215 ? -5.741 3.265 21.947 1.00 96.00 215 GLU A O 1
ATOM 1694 N N . GLN A 1 216 ? -4.288 2.464 20.420 1.00 95.69 216 GLN A N 1
ATOM 1695 C CA . GLN A 1 216 ? -3.229 3.443 20.700 1.00 95.69 216 GLN A CA 1
ATOM 1696 C C . GLN A 1 216 ? -3.594 4.856 20.226 1.00 95.69 216 GLN A C 1
ATOM 1698 O O . GLN A 1 216 ? -3.088 5.845 20.760 1.00 95.69 216 GLN A O 1
ATOM 1703 N N . LEU A 1 217 ? -4.466 4.954 19.222 1.00 96.50 217 LEU A N 1
ATOM 1704 C CA . LEU A 1 217 ? -4.971 6.210 18.670 1.00 96.50 217 LEU A CA 1
ATOM 1705 C C . LEU A 1 217 ? -6.175 6.764 19.451 1.00 96.50 217 LEU A C 1
ATOM 1707 O O . LEU A 1 217 ? -6.553 7.911 19.229 1.00 96.50 217 LEU A O 1
ATOM 1711 N N . GLY A 1 218 ? -6.752 5.990 20.378 1.00 96.56 218 GLY A N 1
ATOM 1712 C CA . GLY A 1 218 ? -7.898 6.410 21.189 1.00 96.56 218 GLY A CA 1
ATOM 1713 C C . GLY A 1 218 ? -9.231 6.421 20.432 1.00 96.56 218 GLY A C 1
ATOM 1714 O O . GLY A 1 218 ? -10.142 7.150 20.819 1.00 96.56 218 GLY A O 1
ATOM 1715 N N . VAL A 1 219 ? -9.349 5.626 19.368 1.00 97.50 219 VAL A N 1
ATOM 1716 C CA . VAL A 1 219 ? -10.552 5.499 18.527 1.00 97.50 219 VAL A CA 1
ATOM 1717 C C . VAL A 1 219 ? -10.933 4.031 18.357 1.00 97.50 219 VAL A C 1
ATOM 1719 O O . VAL A 1 219 ? -10.157 3.146 18.715 1.00 97.50 219 VAL A O 1
ATOM 1722 N N . ASP A 1 220 ? -12.096 3.779 17.761 1.00 97.44 220 ASP A N 1
ATOM 1723 C CA . ASP A 1 220 ? -12.476 2.447 17.299 1.00 97.44 220 ASP A CA 1
ATOM 1724 C C . ASP A 1 220 ? -12.429 2.400 15.767 1.00 97.44 220 ASP A C 1
ATOM 1726 O O . ASP A 1 220 ? -12.978 3.271 15.088 1.00 97.44 220 ASP A O 1
ATOM 1730 N N . PHE A 1 221 ? -11.783 1.372 15.214 1.00 97.69 221 PHE A N 1
ATOM 1731 C CA . PHE A 1 221 ? -11.867 1.054 13.790 1.00 97.69 221 PHE A CA 1
ATOM 1732 C C . PHE A 1 221 ? -12.823 -0.113 13.566 1.00 97.69 221 PHE A C 1
ATOM 1734 O O . PHE A 1 221 ? -12.608 -1.226 14.052 1.00 97.69 221 PHE A O 1
ATOM 1741 N N . GLU A 1 222 ? -13.857 0.134 12.770 1.00 97.81 222 GLU A N 1
ATOM 1742 C CA . GLU A 1 222 ? -14.669 -0.914 12.173 1.00 97.81 222 GLU A CA 1
ATOM 1743 C C . GLU A 1 222 ? -14.101 -1.238 10.794 1.00 97.81 222 GLU A C 1
ATOM 1745 O O . GLU A 1 222 ? -14.110 -0.399 9.893 1.00 97.81 222 GLU A O 1
ATOM 1750 N N . VAL A 1 223 ? -13.590 -2.456 10.644 1.00 98.25 223 VAL A N 1
ATOM 1751 C CA . VAL A 1 223 ? -13.075 -2.966 9.373 1.00 98.25 223 VAL A CA 1
ATOM 1752 C C . VAL A 1 223 ? -14.080 -3.970 8.826 1.00 98.25 223 VAL A C 1
ATOM 1754 O O . VAL A 1 223 ? -14.518 -4.854 9.568 1.00 98.25 223 VAL A O 1
ATOM 1757 N N . THR A 1 224 ? -14.453 -3.843 7.553 1.00 98.25 224 THR A N 1
ATOM 1758 C CA . THR A 1 224 ? -15.384 -4.783 6.914 1.00 98.25 224 THR A CA 1
ATOM 1759 C C . THR A 1 224 ? -14.875 -6.223 7.004 1.00 98.25 224 THR A C 1
ATOM 1761 O O . THR A 1 224 ? -13.662 -6.454 6.943 1.00 98.25 224 THR A O 1
ATOM 1764 N N . PRO A 1 225 ? -15.769 -7.223 7.105 1.00 98.19 225 PRO A N 1
ATOM 1765 C CA . PRO A 1 225 ? -15.405 -8.611 6.837 1.00 98.19 225 PRO A CA 1
ATOM 1766 C C . PRO A 1 225 ? -14.765 -8.761 5.450 1.00 98.19 225 PRO A C 1
ATOM 1768 O O . PRO A 1 225 ? -14.915 -7.883 4.597 1.00 98.19 225 PRO A O 1
ATOM 1771 N N . TRP A 1 226 ? -14.067 -9.874 5.220 1.00 97.94 226 TRP A N 1
ATOM 1772 C CA . TRP A 1 226 ? -13.529 -10.164 3.891 1.00 97.94 226 TRP A CA 1
ATOM 1773 C C . TRP A 1 226 ? -14.654 -10.233 2.848 1.00 97.94 226 TRP A C 1
ATOM 1775 O O . TRP A 1 226 ? -15.699 -10.840 3.094 1.00 97.94 226 TRP A O 1
ATOM 1785 N N . GLN A 1 227 ? -14.408 -9.634 1.684 1.00 95.94 227 GLN A N 1
ATOM 1786 C CA . GLN A 1 227 ? -15.292 -9.642 0.522 1.00 95.94 227 GLN A CA 1
ATOM 1787 C C . GLN A 1 227 ? -14.523 -10.187 -0.684 1.00 95.94 227 GLN A C 1
ATOM 1789 O O . GLN A 1 227 ? -13.356 -9.856 -0.878 1.00 95.94 227 GLN A O 1
ATOM 1794 N N . GLU A 1 228 ? -15.172 -11.004 -1.514 1.00 95.38 228 GLU A N 1
ATOM 1795 C CA . GLU A 1 228 ? -14.527 -11.650 -2.673 1.00 95.38 228 GLU A CA 1
ATOM 1796 C C . GLU A 1 228 ? -14.090 -10.662 -3.769 1.00 95.38 228 GLU A C 1
ATOM 1798 O O . GLU A 1 228 ? -13.268 -10.998 -4.618 1.00 95.38 228 GLU A O 1
ATOM 1803 N N . ASP A 1 229 ? -14.609 -9.432 -3.759 1.00 94.81 229 ASP A N 1
ATOM 1804 C CA . ASP A 1 229 ? -14.157 -8.361 -4.654 1.00 94.81 229 ASP A CA 1
ATOM 1805 C C . ASP A 1 229 ? -12.823 -7.722 -4.211 1.00 94.81 229 ASP A C 1
ATOM 1807 O O . ASP A 1 229 ? -12.223 -6.942 -4.960 1.00 94.81 229 ASP A O 1
ATOM 1811 N N . GLY A 1 230 ? -12.344 -8.080 -3.015 1.00 95.81 230 GLY A N 1
ATOM 1812 C CA . GLY A 1 230 ? -11.102 -7.610 -2.420 1.00 95.81 230 GLY A CA 1
ATOM 1813 C C . GLY A 1 230 ? -11.177 -6.206 -1.822 1.00 95.81 230 GLY A C 1
ATOM 1814 O O . GLY A 1 230 ? -10.128 -5.666 -1.471 1.00 95.81 230 GLY A O 1
ATOM 1815 N N . TRP A 1 231 ? -12.360 -5.591 -1.706 1.00 97.50 231 TRP A N 1
ATOM 1816 C CA . TRP A 1 231 ? -12.498 -4.272 -1.086 1.00 97.50 231 TRP A CA 1
ATOM 1817 C C . TRP A 1 231 ? -12.561 -4.363 0.440 1.00 97.50 231 TRP A C 1
ATOM 1819 O O . TRP A 1 231 ? -13.418 -5.030 1.028 1.00 97.50 231 TRP A O 1
ATOM 1829 N N . ILE A 1 232 ? -11.661 -3.621 1.081 1.00 97.75 232 ILE A N 1
ATOM 1830 C CA . ILE A 1 232 ? -11.571 -3.466 2.529 1.00 97.75 232 ILE A CA 1
ATOM 1831 C C . ILE A 1 232 ? -11.924 -2.028 2.873 1.00 97.75 232 ILE A C 1
ATOM 1833 O O . ILE A 1 232 ? -11.335 -1.089 2.338 1.00 97.75 232 ILE A O 1
ATOM 1837 N N . THR A 1 233 ? -12.846 -1.853 3.810 1.00 97.94 233 THR A N 1
ATOM 1838 C CA . THR A 1 233 ? -13.259 -0.534 4.276 1.00 97.94 233 THR A CA 1
ATOM 1839 C C . THR A 1 233 ? -12.985 -0.391 5.763 1.00 97.94 233 THR A C 1
ATOM 1841 O O . THR A 1 233 ? -13.423 -1.218 6.560 1.00 97.94 233 THR A O 1
ATOM 1844 N N . ILE A 1 234 ? -12.275 0.676 6.130 1.00 97.88 234 ILE A N 1
ATOM 1845 C CA . ILE A 1 234 ? -12.017 1.087 7.510 1.00 97.88 234 ILE A CA 1
ATOM 1846 C C . ILE A 1 234 ? -12.904 2.292 7.802 1.00 97.88 234 ILE A C 1
ATOM 1848 O O . ILE A 1 234 ? -12.768 3.327 7.152 1.00 97.88 234 ILE A O 1
ATOM 1852 N N . THR A 1 235 ? -13.782 2.165 8.790 1.00 98.19 235 THR A N 1
ATOM 1853 C CA . THR A 1 235 ? -14.590 3.264 9.324 1.00 98.19 235 THR A CA 1
ATOM 1854 C C . THR A 1 235 ? -14.081 3.620 10.713 1.00 98.19 235 THR A C 1
ATOM 1856 O O . THR A 1 235 ? -13.971 2.740 11.569 1.00 98.19 235 THR A O 1
ATOM 1859 N N . VAL A 1 236 ? -13.772 4.895 10.951 1.00 97.75 236 VAL A N 1
ATOM 1860 C CA . VAL A 1 236 ? -13.367 5.371 12.280 1.00 97.75 236 VAL A CA 1
ATOM 1861 C C . VAL A 1 236 ? -14.569 5.843 13.078 1.00 97.75 236 VAL A C 1
ATOM 1863 O O . VAL A 1 236 ? -15.467 6.502 12.557 1.00 97.75 236 VAL A O 1
ATOM 1866 N N . LYS A 1 237 ? -14.581 5.505 14.366 1.00 96.44 237 LYS A N 1
ATOM 1867 C CA . LYS A 1 237 ? -15.590 5.950 15.322 1.00 96.44 237 LYS A CA 1
ATOM 1868 C C . LYS A 1 237 ? -14.923 6.528 16.569 1.00 96.44 237 LYS A C 1
ATOM 1870 O O . LYS A 1 237 ? -13.853 6.056 16.966 1.00 96.44 237 LYS A O 1
ATOM 1875 N N . PRO A 1 238 ? -15.551 7.518 17.226 1.00 93.81 238 PRO A N 1
ATOM 1876 C CA . PRO A 1 238 ? -15.141 7.917 18.562 1.00 93.81 238 PRO A CA 1
ATOM 1877 C C . PRO A 1 238 ? -15.231 6.714 19.499 1.00 93.81 238 PRO A C 1
ATOM 1879 O O . PRO A 1 238 ? -16.257 6.034 19.533 1.00 93.81 238 PRO A O 1
ATOM 1882 N N . ARG A 1 239 ? -14.182 6.477 20.285 1.00 88.81 239 ARG A N 1
ATOM 1883 C CA . ARG A 1 239 ? -14.228 5.456 21.327 1.00 88.81 239 ARG A CA 1
ATOM 1884 C C . ARG A 1 239 ? -15.099 5.958 22.473 1.00 88.81 239 ARG A C 1
ATOM 1886 O O . ARG A 1 239 ? -14.892 7.071 22.967 1.00 88.81 239 ARG A O 1
ATOM 1893 N N . ALA A 1 240 ? -16.071 5.156 22.900 1.00 74.25 240 ALA A N 1
ATOM 1894 C CA . ALA A 1 240 ? -16.870 5.487 24.075 1.00 74.25 240 ALA A CA 1
ATOM 1895 C C . ALA A 1 240 ? -15.938 5.616 25.292 1.00 74.25 240 ALA A C 1
ATOM 1897 O O . ALA A 1 240 ? -15.180 4.695 25.598 1.00 74.25 240 ALA A O 1
ATOM 1898 N N . ARG A 1 241 ? -15.957 6.773 25.966 1.00 60.25 241 ARG A N 1
ATOM 1899 C CA . ARG A 1 241 ? -15.253 6.940 27.243 1.00 60.25 241 ARG A CA 1
ATOM 1900 C C . ARG A 1 241 ? -16.019 6.125 28.287 1.00 60.25 241 ARG A C 1
ATOM 1902 O O . ARG A 1 241 ? -17.180 6.439 28.543 1.00 60.25 241 ARG A O 1
ATOM 1909 N N . LEU A 1 242 ? -15.393 5.066 28.801 1.00 42.88 242 LEU A N 1
ATOM 1910 C CA . LEU A 1 242 ? -15.854 4.349 29.995 1.00 42.88 242 LEU A CA 1
ATOM 1911 C C . LEU A 1 242 ? -15.672 5.223 31.239 1.00 42.88 242 LEU A C 1
ATOM 1913 O O . LEU A 1 242 ? -14.668 5.974 31.277 1.00 42.88 242 LEU A O 1
#

pLDDT: mean 87.57, std 16.19, range [42.88, 98.62]

Secondary structure (DSSP, 8-state):
--SSHHHHHHHHHHHHHHHHHHHHT-TT-STT---TTS--S-TT-HHHHHHHHHHHHHHH-SS--GGG--TT-HHHHHHHHHHHHHHHT--SSS---TTHHHHHHHHHHHHHHHHTT-HHHHHHHHHHHHHHHHHHHHHHHHHH--THHHHHHHHTTTSHHHHH-S-EEEETTEEEEE-SSHHHHHHHHHTTS----HHHHIIIIIHHHHHHHHHHHTEEEEEPPP-TT-EEEEEEEEPP--

Sequence (242 aa):
MQYRSAFALLACCALGATAWAAREASPFAGPGFHPRGSWSGFEGHEAELGKAVAKAILDVAPKPARELDFTGREQQLGQGVATVIRTLNVDSPYQHETNDALVKMTLNYIQFARDHGMIEEMIDHDLRTEMPMLKANGRRVAESGDIDIALMAVTERTACFYQLVEEVRRGPHQVSYRSPYGTVLRMTRQLGQHTLTEREIHEIYTVPRLRRQAEQLGVDFEVTPWQEDGWITITVKPRARL

Radius of gyration: 25.06 Å; chains: 1; bounding box: 80×47×58 Å

Foldseek 3Di:
DPPPPVVVVVVVVVVVVVVVVCLVPPPCRDVVRAPQLRWLPCVVNLLVQLVVVLVVQCVPPPDDDPVSHCVVPSSVSSVLVSNQSSQQSCPPPHGGDQLLVVLVVVQLLCQVCVVVVNLVVSLVVVCVVCLVLLLVLLVVCVVVVDQVSLVCSVANPPCVNCSQFVAWDDDVQKIKTAHSRVRVCVPCVVVVNHPDDSLNCCVRHVVVSSQVSCVSSQWGWDWDHDDPRRMIMTGIGHDDDD